Protein AF-0000000073274778 (afdb_homodimer)

Secondary structure (DSSP, 8-state):
-EEEEEEE--TTTTTTTSS-EEEEE-GGG-S---EEEEGGGTEEESSGGGTT-GGG-B----SS--EEPPHHHHHHTT-GGG--EEEEEEEETTEEEEEEEEE--/-EEEEEEE--TTTTTTTSS-EEEEE-GGG-S--EEEEEGGGTEEESSGGGTT-GGG-B----SS--EEPPHHHHHHTT-GGG--EEEEEEEETTEEEEEEEEE--

Organism: Proteus mirabilis (strain HI4320) (NCBI:txid529507)

Structure (mmCIF, N/CA/C/O backbone):
data_AF-0000000073274778-model_v1
#
loop_
_entity.id
_entity.type
_entity.pdbx_description
1 polymer 'Uncharacterized protein'
#
loop_
_atom_site.group_PDB
_atom_site.id
_atom_site.type_symbol
_atom_site.label_atom_id
_atom_site.label_alt_id
_atom_site.label_comp_id
_atom_site.label_asym_id
_atom_site.label_entity_id
_atom_site.label_seq_id
_atom_site.pdbx_PDB_ins_code
_atom_site.Cartn_x
_atom_site.Cartn_y
_atom_site.Cartn_z
_atom_site.occupancy
_atom_site.B_iso_or_equiv
_atom_site.auth_seq_id
_atom_site.auth_comp_id
_atom_site.auth_asym_id
_atom_site.auth_atom_id
_atom_site.pdbx_PDB_model_num
ATOM 1 N N . MET A 1 1 ? -11.922 11.312 -11.336 1 93.06 1 MET A N 1
ATOM 2 C CA . MET A 1 1 ? -10.531 11.305 -10.883 1 93.06 1 MET A CA 1
ATOM 3 C C . MET A 1 1 ? -10.367 10.422 -9.648 1 93.06 1 MET A C 1
ATOM 5 O O . MET A 1 1 ? -11.242 10.398 -8.773 1 93.06 1 MET A O 1
ATOM 9 N N . ARG A 1 2 ? -9.258 9.641 -9.562 1 95.75 2 ARG A N 1
ATOM 10 C CA . ARG A 1 2 ? -8.961 8.75 -8.453 1 95.75 2 ARG A CA 1
ATOM 11 C C . ARG A 1 2 ? -7.656 9.141 -7.77 1 95.75 2 ARG A C 1
ATOM 13 O O . ARG A 1 2 ? -6.637 9.336 -8.438 1 95.75 2 ARG A O 1
ATOM 20 N N . LEU A 1 3 ? -7.742 9.359 -6.457 1 97.25 3 LEU A N 1
ATOM 21 C CA . LEU A 1 3 ? -6.555 9.648 -5.656 1 97.25 3 LEU A CA 1
ATOM 22 C C . LEU A 1 3 ? -6.359 8.602 -4.574 1 97.25 3 LEU A C 1
ATOM 24 O O . LEU A 1 3 ? -7.312 8.219 -3.887 1 97.25 3 LEU A O 1
ATOM 28 N N . VAL A 1 4 ? -5.145 8.133 -4.465 1 98.62 4 VAL A N 1
ATOM 29 C CA . VAL A 1 4 ? -4.84 7.145 -3.439 1 98.62 4 VAL A CA 1
ATOM 30 C C . VAL A 1 4 ? -3.811 7.711 -2.465 1 98.62 4 VAL A C 1
ATOM 32 O O . VAL A 1 4 ? -2.713 8.102 -2.871 1 98.62 4 VAL A O 1
ATOM 35 N N . TYR A 1 5 ? -4.164 7.75 -1.211 1 98.69 5 TYR A N 1
ATOM 36 C CA . TYR A 1 5 ? -3.266 8.219 -0.163 1 98.69 5 TYR A CA 1
ATOM 37 C C . TYR A 1 5 ? -2.879 7.082 0.774 1 98.69 5 TYR A C 1
ATOM 39 O O . TYR A 1 5 ? -3.695 6.207 1.07 1 98.69 5 TYR A O 1
ATOM 47 N N . PHE A 1 6 ? -1.698 7.105 1.2 1 98.81 6 PHE A N 1
ATOM 48 C CA . PHE A 1 6 ? -1.242 6.293 2.324 1 98.81 6 PHE A CA 1
ATOM 49 C C . PHE A 1 6 ? -1.334 7.078 3.629 1 98.81 6 PHE A C 1
ATOM 51 O O . PHE A 1 6 ? -1.026 8.273 3.666 1 98.81 6 PHE A O 1
ATOM 58 N N . VAL A 1 7 ? -1.779 6.406 4.652 1 98.75 7 VAL A N 1
ATOM 59 C CA . VAL A 1 7 ? -2.139 7.105 5.883 1 98.75 7 VAL A CA 1
ATOM 60 C C . VAL A 1 7 ? -1.371 6.508 7.059 1 98.75 7 VAL A C 1
ATOM 62 O O . VAL A 1 7 ? -1.245 5.285 7.172 1 98.75 7 VAL A O 1
ATOM 65 N N . TYR A 1 8 ? -0.809 7.359 7.82 1 98.81 8 TYR A N 1
ATOM 66 C CA . TYR A 1 8 ? -0.254 7.023 9.125 1 98.81 8 TYR A CA 1
ATOM 67 C C . TYR A 1 8 ? -1.228 7.383 10.242 1 98.81 8 TYR A C 1
ATOM 69 O O . TYR A 1 8 ? -1.582 8.547 10.414 1 98.81 8 TYR A O 1
ATOM 77 N N . GLN A 1 9 ? -1.745 6.34 10.961 1 97.88 9 GLN A N 1
ATOM 78 C CA . GLN A 1 9 ? -2.584 6.582 12.125 1 97.88 9 GLN A CA 1
ATOM 79 C C . GLN A 1 9 ? -1.735 6.82 13.375 1 97.88 9 GLN A C 1
ATOM 81 O O . GLN A 1 9 ? -1.505 5.895 14.156 1 97.88 9 GLN A O 1
ATOM 86 N N . ASP A 1 10 ? -1.367 8 13.508 1 96.62 10 ASP A N 1
ATOM 87 C CA . ASP A 1 10 ? -0.469 8.359 14.602 1 96.62 10 ASP A CA 1
ATOM 88 C C . ASP A 1 10 ? -1.173 8.242 15.953 1 96.62 10 ASP A C 1
ATOM 90 O O . ASP A 1 10 ? -2.389 8.055 16 1 96.62 10 ASP A O 1
ATOM 94 N N . LYS A 1 11 ? -0.419 8.406 17.016 1 94.12 11 LYS A N 1
ATOM 95 C CA . LYS A 1 11 ? -0.916 8.148 18.359 1 94.12 11 LYS A CA 1
ATOM 96 C C . LYS A 1 11 ? -2.02 9.141 18.734 1 94.12 11 LYS A C 1
ATOM 98 O O . LYS A 1 11 ? -2.854 8.844 19.594 1 94.12 11 LYS A O 1
ATOM 103 N N . ASN A 1 12 ? -2.039 10.312 18.078 1 93.81 12 ASN A N 1
ATOM 104 C CA . ASN A 1 12 ? -3.002 11.344 18.438 1 93.81 12 ASN A CA 1
ATOM 105 C C . ASN A 1 12 ? -4.211 11.336 17.5 1 93.81 12 ASN A C 1
ATOM 107 O O . ASN A 1 12 ? -5.121 12.156 17.656 1 93.81 12 ASN A O 1
ATOM 111 N N . ALA A 1 13 ? -4.27 10.469 16.562 1 94.62 13 ALA A N 1
ATOM 112 C CA . ALA A 1 13 ? -5.34 10.422 15.57 1 94.62 13 ALA A CA 1
ATOM 113 C C . ALA A 1 13 ? -6.703 10.273 16.234 1 94.62 13 ALA A C 1
ATOM 115 O O . ALA A 1 13 ? -7.668 10.945 15.859 1 94.62 13 ALA A O 1
ATOM 116 N N . TYR A 1 14 ? -6.723 9.461 17.234 1 92.62 14 TYR A N 1
ATOM 117 C CA . TYR A 1 14 ? -7.988 9.219 17.922 1 92.62 14 TYR A CA 1
ATOM 118 C C . TYR A 1 14 ? -8.469 10.477 18.641 1 92.62 14 TYR A C 1
ATOM 120 O O . TYR A 1 14 ? -9.641 10.852 18.531 1 92.62 14 TYR A O 1
ATOM 128 N N . GLU A 1 15 ? -7.586 11.094 19.312 1 90.38 15 GLU A N 1
ATOM 129 C CA . GLU A 1 15 ? -7.926 12.32 20.031 1 90.38 15 GLU A CA 1
ATOM 130 C C . GLU A 1 15 ? -8.406 13.398 19.078 1 90.38 15 GLU A C 1
ATOM 132 O O . GLU A 1 15 ? -9.32 14.164 19.406 1 90.38 15 GLU A O 1
ATOM 137 N N . ARG A 1 16 ? -7.777 13.398 17.938 1 91.94 16 ARG A N 1
ATOM 138 C CA . ARG A 1 16 ? -8.133 14.391 16.922 1 91.94 16 ARG A CA 1
ATOM 139 C C . ARG A 1 16 ? -9.328 13.93 16.094 1 91.94 16 ARG A C 1
ATOM 141 O O . ARG A 1 16 ? -9.781 14.641 15.203 1 91.94 16 ARG A O 1
ATOM 148 N N . GLN A 1 17 ? -9.883 12.734 16.438 1 91.81 17 GLN A N 1
ATOM 149 C CA . GLN A 1 17 ? -11.016 12.18 15.703 1 91.81 17 GLN A CA 1
ATOM 150 C C . GLN A 1 17 ? -10.75 12.188 14.195 1 91.81 17 GLN A C 1
ATOM 152 O O . GLN A 1 17 ? -11.594 12.648 13.422 1 91.81 17 GLN A O 1
ATOM 157 N N . SER A 1 18 ? -9.586 11.742 13.828 1 93.12 18 SER A N 1
ATOM 158 C CA . SER A 1 18 ? -9.188 11.688 12.422 1 93.12 18 SER A CA 1
ATOM 159 C C . SER A 1 18 ? -8.742 10.281 12.031 1 93.12 18 SER A C 1
ATOM 161 O O . SER A 1 18 ? -8.523 9.43 12.898 1 93.12 18 SER A O 1
ATOM 163 N N . ASP A 1 19 ? -8.68 9.984 10.711 1 92.75 19 ASP A N 1
ATOM 164 C CA . ASP A 1 19 ? -8.164 8.719 10.188 1 92.75 19 ASP A CA 1
ATOM 165 C C . ASP A 1 19 ? -6.645 8.641 10.328 1 92.75 19 ASP A C 1
ATOM 167 O O . ASP A 1 19 ? -6.055 7.57 10.164 1 92.75 19 ASP A O 1
ATOM 171 N N . GLY A 1 20 ? -5.98 9.734 10.742 1 97.31 20 GLY A N 1
ATOM 172 C CA . GLY A 1 20 ? -4.531 9.875 10.695 1 97.31 20 GLY A CA 1
ATOM 173 C C . GLY A 1 20 ? -4.066 10.953 9.734 1 97.31 20 GLY A C 1
ATOM 174 O O . GLY A 1 20 ? -4.781 11.93 9.492 1 97.31 20 GLY A O 1
ATOM 175 N N . VAL A 1 21 ? -2.842 10.812 9.328 1 98.62 21 VAL A N 1
ATOM 176 C CA . VAL A 1 21 ? -2.303 11.82 8.422 1 98.62 21 VAL A CA 1
ATOM 177 C C . VAL A 1 21 ? -1.954 11.172 7.082 1 98.62 21 VAL A C 1
ATOM 179 O O . VAL A 1 21 ? -1.454 10.047 7.043 1 98.62 21 VAL A O 1
ATOM 182 N N . GLU A 1 22 ? -2.236 11.836 6.043 1 98.69 22 GLU A N 1
ATOM 183 C CA . GLU A 1 22 ? -1.969 11.398 4.676 1 98.69 22 GLU A CA 1
ATOM 184 C C . GLU A 1 22 ? -0.577 11.82 4.223 1 98.69 22 GLU A C 1
ATOM 186 O O . GLU A 1 22 ? -0.177 12.969 4.43 1 98.69 22 GLU A O 1
ATOM 191 N N . PHE A 1 23 ? 0.174 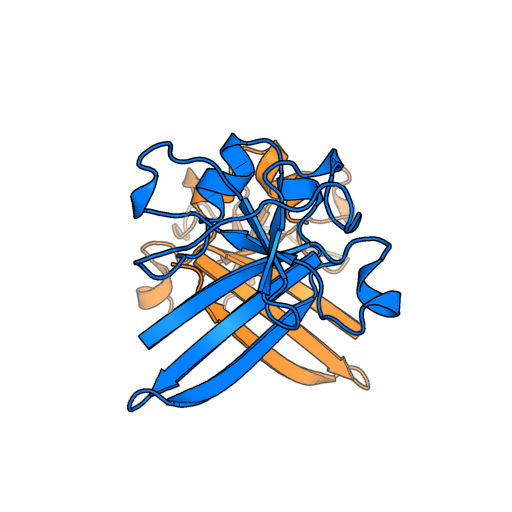10.891 3.693 1 98.88 23 PHE A N 1
ATOM 192 C CA . PHE A 1 23 ? 1.443 11.227 3.059 1 98.88 23 PHE A CA 1
ATOM 193 C C . PHE A 1 23 ? 1.215 11.984 1.758 1 98.88 23 PHE A C 1
ATOM 195 O O . PHE A 1 23 ? 0.534 11.492 0.856 1 98.88 23 PHE A O 1
ATOM 202 N N . CYS A 1 24 ? 1.835 13.156 1.681 1 98.69 24 CYS A N 1
ATOM 203 C CA . CYS A 1 24 ? 1.555 13.961 0.495 1 98.69 24 CYS A CA 1
ATOM 204 C C . CYS A 1 24 ? 2.764 14.805 0.111 1 98.69 24 CYS A C 1
ATOM 206 O O . CYS A 1 24 ? 3.738 14.875 0.86 1 98.69 24 CYS A O 1
ATOM 208 N N . LYS A 1 25 ? 2.67 15.289 -1.104 1 98.38 25 LYS A N 1
ATOM 209 C CA . LYS A 1 25 ? 3.609 16.281 -1.615 1 98.38 25 LYS A CA 1
ATOM 210 C C . LYS A 1 25 ? 2.896 17.594 -1.952 1 98.38 25 LYS A C 1
ATOM 212 O O . LYS A 1 25 ? 1.684 17.594 -2.178 1 98.38 25 LYS A O 1
ATOM 217 N N . ILE A 1 26 ? 3.668 18.578 -1.824 1 97.88 26 ILE A N 1
ATOM 218 C CA . ILE A 1 26 ? 3.182 19.906 -2.195 1 97.88 26 ILE A CA 1
ATOM 219 C C . ILE A 1 26 ? 3.932 20.406 -3.428 1 97.88 26 ILE A C 1
ATOM 221 O O . ILE A 1 26 ? 5.035 20.938 -3.316 1 97.88 26 ILE A O 1
ATOM 225 N N . PRO A 1 27 ? 3.328 20.25 -4.543 1 96.69 27 PRO A N 1
ATOM 226 C CA . PRO A 1 27 ? 4.031 20.531 -5.797 1 96.69 27 PRO A CA 1
ATOM 227 C C . PRO A 1 27 ? 4.59 21.953 -5.859 1 96.69 27 PRO A C 1
ATOM 229 O O . PRO A 1 27 ? 5.676 22.172 -6.395 1 96.69 27 PRO A O 1
ATOM 232 N N . GLU A 1 28 ? 3.889 22.891 -5.281 1 96.06 28 GLU A N 1
ATOM 233 C CA . GLU A 1 28 ? 4.297 24.281 -5.418 1 96.06 28 GLU A CA 1
ATOM 234 C C . GLU A 1 28 ? 5.609 24.547 -4.68 1 96.06 28 GLU A C 1
ATOM 236 O O . GLU A 1 28 ? 6.27 25.562 -4.926 1 96.06 28 GLU A O 1
ATOM 241 N N . PHE A 1 29 ? 6.008 23.641 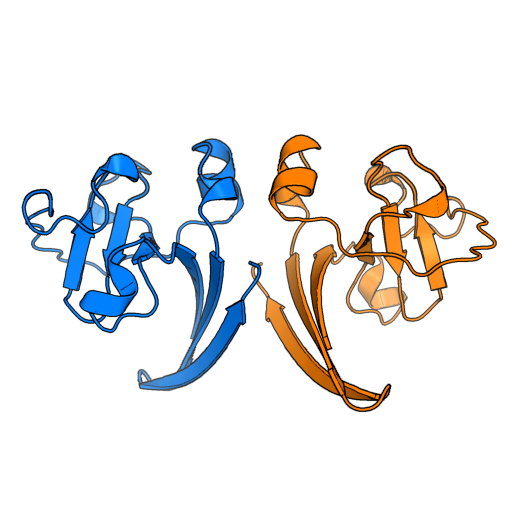-3.82 1 95.88 29 PHE A N 1
ATOM 242 C CA . PHE A 1 29 ? 7.25 23.828 -3.086 1 95.88 29 PHE A CA 1
ATOM 243 C C . PHE A 1 29 ? 8.445 23.344 -3.898 1 95.88 29 PHE A C 1
ATOM 245 O O . PHE A 1 29 ? 9.594 23.641 -3.574 1 95.88 29 PHE A O 1
ATOM 252 N N . HIS A 1 30 ? 8.336 22.5 -4.859 1 94.81 30 HIS A N 1
ATOM 253 C CA . HIS A 1 30 ? 9.359 22 -5.762 1 94.81 30 HIS A CA 1
ATOM 254 C C . HIS A 1 30 ? 10.492 21.328 -4.992 1 94.81 30 HIS A C 1
ATOM 256 O O . HIS A 1 30 ? 11.672 21.516 -5.324 1 94.81 30 HIS A O 1
ATOM 262 N N . ASN A 1 31 ? 10.336 20.656 -3.898 1 93.94 31 ASN A N 1
ATOM 263 C CA . ASN A 1 31 ? 11.383 20.047 -3.092 1 93.94 31 ASN A CA 1
ATOM 264 C C . ASN A 1 31 ? 11.18 18.531 -2.975 1 93.94 31 ASN A C 1
ATOM 266 O O . ASN A 1 31 ? 12.008 17.828 -2.389 1 93.94 31 ASN A O 1
ATOM 270 N N . ASP A 1 32 ? 10.203 17.906 -3.475 1 92.12 32 ASP A N 1
ATOM 271 C CA . ASP A 1 32 ? 9.867 16.484 -3.496 1 92.12 32 ASP A CA 1
ATOM 272 C C . ASP A 1 32 ? 9.758 15.922 -2.08 1 92.12 32 ASP A C 1
ATOM 274 O O . ASP A 1 32 ? 9.859 14.711 -1.876 1 92.12 32 ASP A O 1
ATOM 278 N N . LYS A 1 33 ? 9.641 16.828 -1.129 1 97.06 33 LYS A N 1
ATOM 279 C CA . LYS A 1 33 ? 9.508 16.422 0.266 1 97.06 33 LYS A CA 1
ATOM 280 C C . LYS A 1 33 ? 8.125 15.836 0.534 1 97.06 33 LYS A C 1
ATOM 282 O O . LYS A 1 33 ? 7.129 16.297 -0.029 1 97.06 33 LYS A O 1
ATOM 287 N N . ILE A 1 34 ? 8.195 14.852 1.39 1 98.69 34 ILE A N 1
ATOM 288 C CA . ILE A 1 34 ? 6.922 14.297 1.834 1 98.69 34 ILE A CA 1
ATOM 289 C C . ILE A 1 34 ? 6.434 15.039 3.072 1 98.69 34 ILE A C 1
ATOM 291 O O . ILE A 1 34 ? 7.195 15.242 4.023 1 98.69 34 ILE A O 1
ATOM 295 N N . TYR A 1 35 ? 5.219 15.477 2.986 1 98.56 35 TYR A N 1
ATOM 296 C CA . TYR A 1 35 ? 4.516 16.109 4.094 1 98.56 35 TYR A CA 1
ATOM 297 C C . TYR A 1 35 ? 3.4 15.219 4.617 1 98.56 35 TYR A C 1
ATOM 299 O O . TYR A 1 35 ? 3.045 14.219 3.984 1 98.56 35 TYR A O 1
ATOM 307 N N . PHE A 1 36 ? 2.9 15.57 5.723 1 98.69 36 PHE A N 1
ATOM 308 C CA . PHE A 1 36 ? 1.859 14.82 6.418 1 98.69 36 PHE A CA 1
ATOM 309 C C . PHE A 1 36 ? 0.649 15.711 6.695 1 98.69 36 PHE A C 1
ATOM 311 O O . PHE A 1 36 ? 0.758 16.719 7.391 1 98.69 36 PHE A O 1
ATOM 318 N N . TYR A 1 37 ? -0.428 15.297 6.121 1 98.06 37 TYR A N 1
ATOM 319 C CA . TYR A 1 37 ? -1.591 16.172 6.074 1 98.06 37 TYR A CA 1
ATOM 320 C C . TYR A 1 37 ? -2.775 15.555 6.805 1 98.06 37 TYR A C 1
ATOM 322 O O . TYR A 1 37 ? -3.145 14.414 6.535 1 98.06 37 TYR A O 1
ATOM 330 N N . CYS A 1 38 ? -3.273 16.234 7.762 1 97.19 38 CYS A N 1
ATOM 331 C CA . CYS A 1 38 ? -4.531 15.867 8.406 1 97.19 38 CYS A CA 1
ATOM 332 C C . CYS A 1 38 ? -5.703 16.594 7.766 1 97.19 38 CYS A C 1
ATOM 334 O O . CYS A 1 38 ? -5.875 17.797 7.973 1 97.19 38 CYS A O 1
ATOM 336 N N . ASP A 1 39 ? -6.543 15.93 7.102 1 92.94 39 ASP A N 1
ATOM 337 C CA . ASP A 1 39 ? -7.617 16.5 6.301 1 92.94 39 ASP A CA 1
ATOM 338 C C . ASP A 1 39 ? -8.672 17.172 7.184 1 92.94 39 ASP A C 1
ATOM 340 O O . ASP A 1 39 ? -9.133 18.266 6.898 1 92.94 39 ASP A O 1
ATOM 344 N N . GLU A 1 40 ? -9 16.562 8.289 1 92.25 40 GLU A N 1
ATOM 345 C CA . GLU A 1 40 ? -10.078 17.016 9.156 1 92.25 40 GLU A CA 1
ATOM 346 C C . GLU A 1 40 ? -9.781 18.391 9.734 1 92.25 40 GLU A C 1
ATOM 348 O O . GLU A 1 40 ? -10.703 19.172 9.984 1 92.25 40 GLU A O 1
ATOM 353 N N . TYR A 1 41 ? -8.508 18.703 9.859 1 93 41 TYR A N 1
ATOM 354 C CA . TYR A 1 41 ? -8.156 19.953 10.523 1 93 41 TYR A CA 1
ATOM 355 C C . TYR A 1 41 ? -7.277 20.828 9.633 1 93 41 TYR A C 1
ATOM 357 O O . TYR A 1 41 ? -6.801 21.875 10.055 1 93 41 TYR A O 1
ATOM 365 N N . SER A 1 42 ? -7.062 20.344 8.445 1 93.56 42 SER A N 1
ATOM 366 C CA . SER A 1 42 ? -6.203 21.047 7.496 1 93.56 42 SER A CA 1
ATOM 367 C C . SER A 1 42 ? -4.852 21.375 8.109 1 93.56 42 SER A C 1
ATOM 369 O O . SER A 1 42 ? -4.375 22.5 8.008 1 93.56 42 SER A O 1
ATOM 371 N N . MET A 1 43 ? -4.289 20.406 8.797 1 95.75 43 MET A N 1
ATOM 372 C CA . MET A 1 43 ? -2.992 20.562 9.453 1 95.75 43 MET A CA 1
ATOM 373 C C . MET A 1 43 ? -1.903 19.828 8.688 1 95.75 43 MET A C 1
ATOM 375 O O . MET A 1 43 ? -2.137 18.719 8.18 1 95.75 43 MET A O 1
ATOM 379 N N . PHE A 1 44 ? -0.688 20.484 8.688 1 97.44 44 PHE A N 1
ATOM 380 C CA . PHE A 1 44 ? 0.467 19.875 8.031 1 97.44 44 PHE A CA 1
ATOM 381 C C . PHE A 1 44 ? 1.613 19.688 9.016 1 97.44 44 PHE A C 1
ATOM 383 O O . PHE A 1 44 ? 1.825 20.516 9.898 1 97.44 44 PHE A O 1
ATOM 390 N N . TRP A 1 45 ? 2.365 18.641 8.812 1 98 45 TRP A N 1
ATOM 391 C CA . TRP A 1 45 ? 3.686 18.438 9.398 1 98 45 TRP A CA 1
ATOM 392 C C . TRP A 1 45 ? 4.719 18.125 8.32 1 98 45 TRP A C 1
ATOM 394 O O . TRP A 1 45 ? 4.391 17.562 7.281 1 98 45 TRP A O 1
ATOM 404 N N . ASP A 1 46 ? 5.949 18.484 8.586 1 97.75 46 ASP A N 1
ATOM 405 C CA . ASP A 1 46 ? 6.992 18.281 7.578 1 97.75 46 ASP A CA 1
ATOM 406 C C . ASP A 1 46 ? 7.957 17.188 7.992 1 97.75 46 ASP A C 1
ATOM 408 O O . ASP A 1 46 ? 8.977 16.953 7.332 1 97.75 46 ASP A O 1
ATOM 412 N N . SER A 1 47 ? 7.664 16.562 9.102 1 97.56 47 SER A N 1
ATOM 413 C CA . SER A 1 47 ? 8.461 15.445 9.602 1 97.56 47 SER A CA 1
ATOM 414 C C . SER A 1 47 ? 7.586 14.438 10.344 1 97.56 47 SER A C 1
ATOM 416 O O . SER A 1 47 ? 6.684 14.82 11.086 1 97.56 47 SER A O 1
ATOM 418 N N . ILE A 1 48 ? 7.961 13.219 10.133 1 97.88 48 ILE A N 1
ATOM 419 C CA . ILE A 1 48 ? 7.172 12.133 10.719 1 97.88 48 ILE A CA 1
ATOM 420 C C . ILE A 1 48 ? 7.238 12.211 12.242 1 97.88 48 ILE A C 1
ATOM 422 O O . ILE A 1 48 ? 6.277 11.852 12.93 1 97.88 48 ILE A O 1
ATOM 426 N N . ASP A 1 49 ? 8.32 12.719 12.781 1 97 49 ASP A N 1
ATOM 427 C CA . ASP A 1 49 ? 8.547 12.758 14.219 1 97 49 ASP A CA 1
ATOM 428 C C . ASP A 1 49 ? 7.664 13.812 14.883 1 97 49 ASP A C 1
ATOM 430 O O . ASP A 1 49 ? 7.438 13.773 16.094 1 97 49 ASP A O 1
ATOM 434 N N . LYS A 1 50 ? 7.18 14.75 14.055 1 97.38 50 LYS A N 1
ATOM 435 C CA . LYS A 1 50 ? 6.406 15.867 14.578 1 97.38 50 LYS A CA 1
ATOM 436 C C . LYS A 1 50 ? 4.906 15.602 14.469 1 97.38 50 LYS A C 1
ATOM 438 O O . LYS A 1 50 ? 4.098 16.344 15.031 1 97.38 50 LYS A O 1
ATOM 443 N N . VAL A 1 51 ? 4.566 14.609 13.773 1 97.56 51 VAL A N 1
ATOM 444 C CA . VAL A 1 51 ? 3.17 14.352 13.43 1 97.56 51 VAL A CA 1
ATOM 445 C C . VAL A 1 51 ? 2.34 14.219 14.703 1 97.56 51 VAL A C 1
ATOM 447 O O . VAL A 1 51 ? 2.752 13.555 15.656 1 97.56 51 VAL A O 1
ATOM 450 N N . GLY A 1 52 ? 1.198 14.844 14.695 1 94.69 52 GLY A N 1
ATOM 451 C CA . GLY A 1 52 ? 0.261 14.742 15.797 1 94.69 52 GLY A CA 1
ATOM 452 C C . GLY A 1 52 ? 0.425 15.844 16.828 1 94.69 52 GLY A C 1
ATOM 453 O O . GLY A 1 52 ? -0.469 16.078 17.641 1 94.69 52 GLY A O 1
ATOM 454 N N . ASN A 1 53 ? 1.536 16.422 16.859 1 95.06 53 ASN A N 1
ATOM 455 C CA . ASN A 1 53 ? 1.747 17.562 17.75 1 95.06 53 ASN A CA 1
ATOM 456 C C . ASN A 1 53 ? 1.29 18.859 17.125 1 95.06 53 ASN A C 1
ATOM 458 O O . ASN A 1 53 ? 1.933 19.375 16.203 1 95.06 53 ASN A O 1
ATOM 462 N N . PRO A 1 54 ? 0.297 19.438 17.672 1 92.88 54 PRO A N 1
ATOM 463 C CA . PRO A 1 54 ? -0.236 20.656 17.062 1 92.88 54 PRO A CA 1
ATOM 464 C C . PRO A 1 54 ? 0.738 21.828 17.125 1 92.88 54 PRO A C 1
ATOM 466 O O . PRO A 1 54 ? 0.636 22.766 16.344 1 92.88 54 PRO A O 1
ATOM 469 N N . ASN A 1 55 ? 1.685 21.75 18.047 1 95.19 55 ASN A N 1
ATOM 470 C CA . ASN A 1 55 ? 2.645 22.844 18.188 1 95.19 55 ASN A CA 1
ATOM 471 C C . ASN A 1 55 ? 3.732 22.781 17.125 1 95.19 55 ASN A C 1
ATOM 473 O O . ASN A 1 55 ? 4.48 23.75 16.938 1 95.19 55 ASN A O 1
ATOM 477 N N . ASP A 1 56 ? 3.824 21.703 16.516 1 96.12 56 ASP A N 1
ATOM 478 C CA . ASP A 1 56 ? 4.871 21.531 15.516 1 96.12 56 ASP A CA 1
ATOM 479 C C . ASP A 1 56 ? 4.285 21.547 14.109 1 96.12 56 ASP A C 1
ATOM 481 O O . ASP A 1 56 ? 4.934 21.125 13.156 1 96.12 56 ASP A O 1
ATOM 485 N N . CYS A 1 57 ? 3.076 21.969 14.023 1 95.62 57 CYS A N 1
ATOM 486 C CA . CYS A 1 57 ? 2.412 22.047 12.727 1 95.62 57 CYS A CA 1
ATOM 487 C C . CYS A 1 57 ? 3.033 23.125 11.852 1 95.62 57 CYS A C 1
ATOM 489 O O . CYS A 1 57 ? 3.545 24.125 12.359 1 95.62 57 CYS A O 1
ATOM 491 N N . CYS A 1 58 ? 2.947 22.891 10.547 1 96.38 58 CYS A N 1
ATOM 492 C CA . CYS A 1 58 ? 3.373 23.891 9.578 1 96.38 58 CYS A CA 1
ATOM 493 C C . CYS A 1 58 ? 2.275 24.922 9.344 1 96.38 58 CYS A C 1
ATOM 495 O O . CYS A 1 58 ? 1.089 24.609 9.445 1 96.38 58 CYS A O 1
ATOM 497 N N . ASN A 1 59 ? 2.648 26.031 9.109 1 92.62 59 ASN A N 1
ATOM 498 C CA . ASN A 1 59 ? 1.73 27.109 8.75 1 92.62 59 ASN A CA 1
ATOM 499 C C . ASN A 1 59 ? 1.844 27.469 7.27 1 92.62 59 ASN A C 1
ATOM 501 O O . ASN A 1 59 ? 2.494 28.438 6.91 1 92.62 59 ASN A O 1
ATOM 505 N N . PHE A 1 60 ? 1.174 26.609 6.477 1 90.56 60 PHE A N 1
ATOM 506 C CA . PHE A 1 60 ? 1.243 26.797 5.031 1 90.56 60 PHE A CA 1
ATOM 507 C C . PHE A 1 60 ? 0.013 27.531 4.523 1 90.56 60 PHE A C 1
ATOM 509 O O . PHE A 1 60 ? -1.086 27.359 5.055 1 90.56 60 PHE A O 1
ATOM 516 N N . SER A 1 61 ? 0.13 28.438 3.666 1 90.69 61 SER A N 1
ATOM 517 C CA . SER A 1 61 ? -0.912 28.969 2.801 1 90.69 61 SER A CA 1
ATOM 518 C C . SER A 1 61 ? -0.729 28.516 1.357 1 90.69 61 SER A C 1
ATOM 520 O O . SER A 1 61 ? -0.043 29.172 0.573 1 90.69 61 SER A O 1
ATOM 522 N N . LEU A 1 62 ? -1.401 27.406 1.029 1 93 62 LEU A N 1
ATOM 523 C CA . LEU A 1 62 ? -1.154 26.75 -0.257 1 93 62 LEU A CA 1
ATOM 524 C C . LEU A 1 62 ? -2.025 27.375 -1.348 1 93 62 LEU A C 1
ATOM 526 O O . LEU A 1 62 ? -3.197 27.672 -1.114 1 93 62 LEU A O 1
ATOM 530 N N . LYS A 1 63 ? -1.396 27.547 -2.455 1 92.56 63 LYS A N 1
ATOM 531 C CA . LYS A 1 63 ? -2.107 28.062 -3.623 1 92.56 63 LYS A CA 1
ATOM 532 C C . LYS A 1 63 ? -2.619 26.922 -4.5 1 92.56 63 LYS A C 1
ATOM 534 O O . LYS A 1 63 ? -3.539 27.125 -5.301 1 92.56 63 LYS A O 1
ATOM 539 N N . SER A 1 64 ? -1.908 25.766 -4.363 1 90.69 64 SER A N 1
ATOM 540 C CA . SER A 1 64 ? -2.275 24.609 -5.16 1 90.69 64 SER A CA 1
ATOM 541 C C . SER A 1 64 ? -2.652 23.422 -4.27 1 90.69 64 SER A C 1
ATOM 543 O O . SER A 1 64 ? -2.477 23.484 -3.051 1 90.69 64 SER A O 1
ATOM 545 N N . SER A 1 65 ? -3.225 22.406 -4.922 1 93.25 65 SER A N 1
ATOM 546 C CA . SER A 1 65 ? -3.641 21.203 -4.191 1 93.25 65 SER A CA 1
ATOM 547 C C . SER A 1 65 ? -2.447 20.312 -3.861 1 93.25 65 SER A C 1
ATOM 549 O O . SER A 1 65 ? -1.449 20.312 -4.582 1 93.25 65 SER A O 1
ATOM 551 N N . ILE A 1 66 ? -2.551 19.672 -2.811 1 96.81 66 ILE A N 1
ATOM 552 C CA . ILE A 1 66 ? -1.569 18.641 -2.484 1 96.81 66 ILE A CA 1
ATOM 553 C C . ILE A 1 66 ? -1.812 17.406 -3.35 1 96.81 66 ILE A C 1
ATOM 555 O O . ILE A 1 66 ? -2.906 17.219 -3.889 1 96.81 66 ILE A O 1
ATOM 559 N N . VAL A 1 67 ? -0.786 16.594 -3.527 1 97.56 67 VAL A N 1
ATOM 560 C CA . VAL A 1 67 ? -0.915 15.336 -4.246 1 97.56 67 VAL A CA 1
ATOM 561 C C . VAL A 1 67 ? -0.423 14.188 -3.365 1 97.56 67 VAL A C 1
ATOM 563 O O . VAL A 1 67 ? 0.451 14.375 -2.518 1 97.56 67 VAL A O 1
ATOM 566 N N . PRO A 1 68 ? -1.011 13.016 -3.52 1 98.5 68 PRO A N 1
ATOM 567 C CA . PRO A 1 68 ? -0.525 11.875 -2.734 1 98.5 68 PRO A CA 1
ATOM 568 C C . PRO A 1 68 ? 0.938 11.547 -3.016 1 98.5 68 PRO A C 1
ATOM 570 O O . PRO A 1 68 ? 1.382 11.625 -4.164 1 98.5 68 PRO A O 1
ATOM 573 N N . ALA A 1 69 ? 1.716 11.25 -1.974 1 98.69 69 ALA A N 1
ATOM 574 C CA . ALA A 1 69 ? 3.016 10.625 -2.184 1 98.69 69 ALA A CA 1
ATOM 575 C C . ALA A 1 69 ? 2.855 9.195 -2.699 1 98.69 69 ALA A C 1
ATOM 577 O O . ALA A 1 69 ? 1.996 8.453 -2.225 1 98.69 69 ALA A O 1
ATOM 578 N N . THR A 1 70 ? 3.643 8.781 -3.65 1 98.19 70 THR A N 1
ATOM 579 C CA . THR A 1 70 ? 3.588 7.414 -4.145 1 98.19 70 THR A CA 1
ATOM 580 C C . THR A 1 70 ? 4.262 6.457 -3.166 1 98.19 70 THR A C 1
ATOM 582 O O . THR A 1 70 ? 5.043 6.883 -2.312 1 98.19 70 THR A O 1
ATOM 585 N N . LEU A 1 71 ? 3.922 5.258 -3.367 1 98.44 71 LEU A N 1
ATOM 586 C CA . LEU A 1 71 ? 4.527 4.238 -2.52 1 98.44 71 LEU A CA 1
ATOM 587 C C . LEU A 1 71 ? 6.043 4.223 -2.688 1 98.44 71 LEU A C 1
ATOM 589 O O . LEU A 1 71 ? 6.781 4.062 -1.71 1 98.44 71 LEU A O 1
ATOM 593 N N . LEU A 1 72 ? 6.535 4.387 -3.865 1 97.75 72 LEU A N 1
ATOM 594 C CA . LEU A 1 72 ? 7.969 4.414 -4.133 1 97.75 72 LEU A CA 1
ATOM 595 C C . LEU A 1 72 ? 8.633 5.594 -3.438 1 97.75 72 LEU A C 1
ATOM 597 O O . LEU A 1 72 ? 9.695 5.449 -2.834 1 97.75 72 LEU A O 1
ATOM 601 N N . GLU A 1 73 ? 8.039 6.762 -3.516 1 98.06 73 GLU A N 1
ATOM 602 C CA . GLU A 1 73 ? 8.562 7.941 -2.83 1 98.06 73 GLU A CA 1
ATOM 603 C C . GLU A 1 73 ? 8.617 7.719 -1.32 1 98.06 73 GLU A C 1
ATOM 605 O O . GLU A 1 73 ? 9.602 8.094 -0.669 1 98.06 73 GLU A O 1
ATOM 610 N N . ILE A 1 74 ? 7.578 7.125 -0.801 1 98.62 74 ILE A N 1
ATOM 611 C CA . ILE A 1 74 ? 7.504 6.852 0.63 1 98.62 74 ILE A CA 1
ATOM 612 C C . ILE A 1 74 ? 8.609 5.867 1.021 1 98.62 74 ILE A C 1
ATOM 614 O O . ILE A 1 74 ? 9.289 6.062 2.031 1 98.62 74 ILE A O 1
ATOM 618 N N . SER A 1 75 ? 8.758 4.855 0.196 1 98.31 75 SER A N 1
ATOM 619 C CA . SER A 1 75 ? 9.82 3.879 0.422 1 98.31 75 SER A CA 1
ATOM 620 C C . SER A 1 75 ? 11.195 4.539 0.398 1 98.31 75 SER A C 1
ATOM 622 O O . SER A 1 75 ? 12.023 4.293 1.275 1 98.31 75 SER A O 1
ATOM 624 N N . ASN A 1 76 ? 11.438 5.387 -0.53 1 97.06 76 ASN A N 1
ATOM 625 C CA . ASN A 1 76 ? 12.711 6.07 -0.69 1 97.06 76 ASN A CA 1
ATOM 626 C C . ASN A 1 76 ? 13.016 6.98 0.498 1 97.06 76 ASN A C 1
ATOM 628 O O . ASN A 1 76 ? 14.164 7.383 0.701 1 97.06 76 ASN A O 1
ATOM 632 N N . ASN A 1 77 ? 12.047 7.34 1.255 1 97.69 77 ASN A N 1
ATOM 633 C CA . ASN A 1 77 ? 12.227 8.203 2.416 1 97.69 77 ASN A CA 1
ATOM 634 C C . ASN A 1 77 ? 12.188 7.414 3.719 1 97.69 77 ASN A C 1
ATOM 636 O O . ASN A 1 77 ? 12.078 7.992 4.801 1 97.69 77 ASN A O 1
ATOM 640 N N . ASP A 1 78 ? 12.164 6.059 3.621 1 97.06 78 ASP A N 1
ATOM 641 C CA . ASP A 1 78 ? 12.211 5.152 4.766 1 97.06 78 ASP A CA 1
ATOM 642 C C . ASP A 1 78 ? 10.984 5.34 5.66 1 97.06 78 ASP A C 1
ATOM 644 O O . ASP A 1 78 ? 11.102 5.359 6.887 1 97.06 78 ASP A O 1
ATOM 648 N N . LEU A 1 79 ? 9.828 5.52 4.98 1 98.44 79 LEU A N 1
ATOM 649 C CA . LEU A 1 79 ? 8.625 5.828 5.754 1 98.44 79 LEU A CA 1
ATO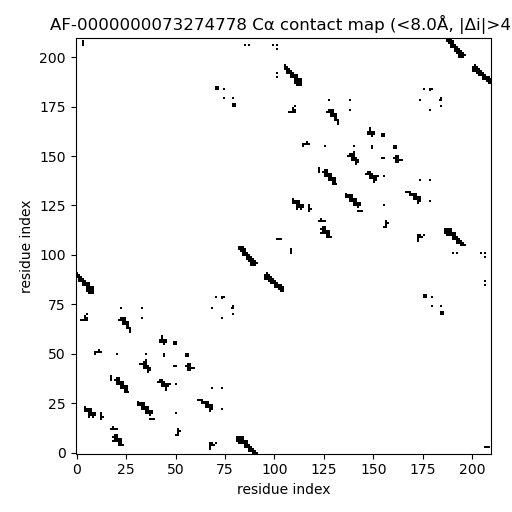M 650 C C . LEU A 1 79 ? 7.609 4.695 5.656 1 98.44 79 LEU A C 1
ATOM 652 O O . LEU A 1 79 ? 6.488 4.82 6.148 1 98.44 79 LEU A O 1
ATOM 656 N N . ILE A 1 80 ? 7.969 3.561 5.105 1 98.62 80 ILE A N 1
ATOM 657 C CA . ILE A 1 80 ? 7.062 2.453 4.816 1 98.62 80 ILE A CA 1
ATOM 658 C C . ILE A 1 80 ? 6.441 1.943 6.117 1 98.62 80 ILE A C 1
ATOM 660 O O . ILE A 1 80 ? 5.25 1.632 6.16 1 98.62 80 ILE A O 1
ATOM 664 N N . SER A 1 81 ? 7.219 1.896 7.148 1 97.94 81 SER A N 1
ATOM 665 C CA . SER A 1 81 ? 6.789 1.282 8.398 1 97.94 81 SER A CA 1
ATOM 666 C C . SER A 1 81 ? 5.672 2.088 9.055 1 97.94 81 SER A C 1
ATOM 668 O O . SER A 1 81 ? 5 1.599 9.969 1 97.94 81 SER A O 1
ATOM 670 N N . TYR A 1 82 ? 5.438 3.303 8.586 1 98.44 82 TYR A N 1
ATOM 671 C CA . TYR A 1 82 ? 4.453 4.176 9.219 1 98.44 82 TYR A CA 1
ATOM 672 C C . TYR A 1 82 ? 3.088 4.031 8.562 1 98.44 82 TYR A C 1
ATOM 674 O O . TYR A 1 82 ? 2.082 4.508 9.094 1 98.44 82 TYR A O 1
ATOM 682 N N . ILE A 1 83 ? 3.021 3.377 7.465 1 98.75 83 ILE A N 1
ATOM 683 C CA . ILE A 1 83 ? 1.76 3.283 6.742 1 98.75 83 ILE A CA 1
ATOM 684 C C . ILE A 1 83 ? 0.82 2.318 7.461 1 98.75 83 ILE A C 1
ATOM 686 O O . ILE A 1 83 ? 1.152 1.147 7.652 1 98.75 83 ILE A O 1
ATOM 690 N N . ASP A 1 84 ? -0.416 2.77 7.785 1 98.5 84 ASP A N 1
ATOM 691 C CA . ASP A 1 84 ? -1.418 1.947 8.453 1 98.5 84 ASP A CA 1
ATOM 692 C C . ASP A 1 84 ? -2.586 1.636 7.52 1 98.5 84 ASP A C 1
ATOM 694 O O . ASP A 1 84 ? -3.246 0.605 7.664 1 98.5 84 ASP A O 1
ATOM 698 N N . THR A 1 85 ? -2.838 2.553 6.633 1 98.44 85 THR A N 1
ATOM 699 C CA . THR A 1 85 ? -4.059 2.48 5.84 1 98.44 85 THR A CA 1
ATOM 700 C C . THR A 1 85 ? -3.818 3 4.426 1 98.44 85 THR A C 1
ATOM 702 O O . THR A 1 85 ? -3.006 3.902 4.219 1 98.44 85 THR A O 1
ATOM 705 N N . VAL A 1 86 ? -4.367 2.418 3.467 1 98.75 86 VAL A N 1
ATOM 706 C CA . VAL A 1 86 ? -4.484 2.951 2.113 1 98.75 86 VAL A CA 1
ATOM 707 C C . VAL A 1 86 ? -5.891 3.506 1.897 1 98.75 86 VAL A C 1
ATOM 709 O O . VAL A 1 86 ? -6.883 2.834 2.188 1 98.75 86 VAL A O 1
ATOM 712 N N . LYS A 1 87 ? -5.949 4.699 1.486 1 98.19 87 LYS A N 1
ATOM 713 C CA . LYS A 1 87 ? -7.203 5.426 1.305 1 98.19 87 LYS A CA 1
ATOM 714 C C . LYS A 1 87 ? -7.375 5.871 -0.144 1 98.19 87 LYS A C 1
ATOM 716 O O . LYS A 1 87 ? -6.477 6.484 -0.723 1 98.19 87 LYS A O 1
ATOM 721 N N . GLU A 1 88 ? -8.547 5.562 -0.797 1 98.38 88 GLU A N 1
ATOM 722 C CA . GLU A 1 88 ? -8.852 5.973 -2.164 1 98.38 88 GLU A CA 1
ATOM 723 C C . GLU A 1 88 ? -10.031 6.938 -2.201 1 98.38 88 GLU A C 1
ATOM 725 O O . GLU A 1 88 ? -11.078 6.668 -1.614 1 98.38 88 GLU A O 1
ATOM 730 N N . TYR A 1 89 ? -9.797 8.008 -2.84 1 97.06 89 TYR A N 1
ATOM 731 C CA . TYR A 1 89 ? -10.844 8.961 -3.168 1 97.06 89 TYR A CA 1
ATOM 732 C C . TYR A 1 89 ? -11.258 8.836 -4.629 1 97.06 89 TYR A C 1
ATOM 734 O O . TYR A 1 89 ? -10.414 8.883 -5.5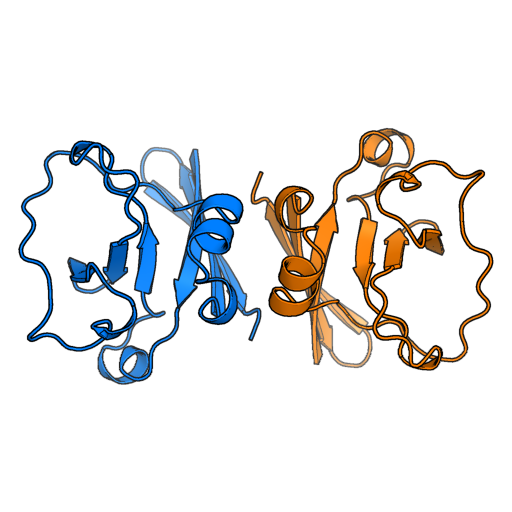27 1 97.06 89 TYR A O 1
ATOM 742 N N . VAL A 1 90 ? -12.5 8.719 -4.832 1 97.06 90 VAL A N 1
ATOM 743 C CA . VAL A 1 90 ? -13.047 8.82 -6.18 1 97.06 90 VAL A CA 1
ATOM 744 C C . VAL A 1 90 ? -13.859 10.102 -6.312 1 97.06 90 VAL A C 1
ATOM 746 O O . VAL A 1 90 ? -14.852 10.289 -5.602 1 97.06 90 VAL A O 1
ATOM 749 N N . ILE A 1 91 ? -13.391 10.914 -7.141 1 95.25 91 ILE A N 1
ATOM 750 C CA . ILE A 1 91 ? -14.023 12.211 -7.352 1 95.25 91 ILE A CA 1
ATOM 751 C C . ILE A 1 91 ? -14.688 12.242 -8.727 1 95.25 91 ILE A C 1
ATOM 753 O O . ILE A 1 91 ? -14.031 12.016 -9.75 1 95.25 91 ILE A O 1
ATOM 757 N N . GLU A 1 9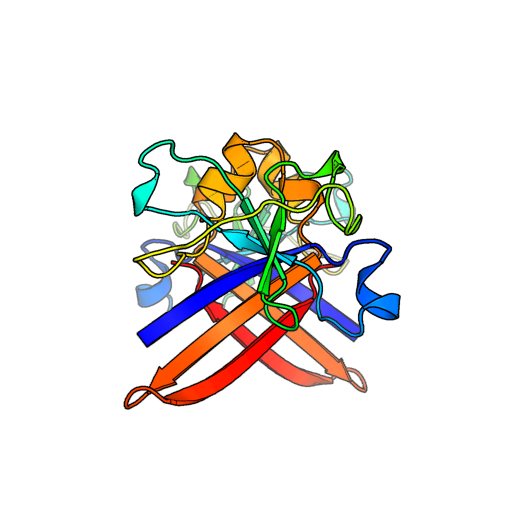2 ? -15.953 12.383 -8.727 1 95.25 92 GLU A N 1
ATOM 758 C CA . GLU A 1 92 ? -16.766 12.531 -9.938 1 95.25 92 GLU A CA 1
ATOM 759 C C . GLU A 1 92 ? -17.531 13.852 -9.93 1 95.25 92 GLU A C 1
ATOM 761 O O . GLU A 1 92 ? -18.188 14.188 -8.945 1 95.25 92 GLU A O 1
ATOM 766 N N . ASN A 1 93 ? -17.5 14.516 -11.023 1 94.75 93 ASN A N 1
ATOM 767 C CA . ASN A 1 93 ? -18.156 15.812 -11.141 1 94.75 93 ASN A CA 1
ATOM 768 C C . ASN A 1 93 ? -17.812 16.734 -9.977 1 94.75 93 ASN A C 1
ATOM 770 O O . ASN A 1 93 ? -18.703 17.328 -9.359 1 94.75 93 ASN A O 1
ATOM 774 N N . ASN A 1 94 ? -16.594 16.672 -9.531 1 89.75 94 ASN A N 1
ATOM 775 C CA . ASN A 1 94 ? -16.016 17.531 -8.516 1 89.75 94 ASN A CA 1
ATOM 776 C C . ASN A 1 94 ? -16.578 17.234 -7.129 1 89.75 94 ASN A C 1
ATOM 778 O O . ASN A 1 94 ? -16.531 18.094 -6.238 1 89.75 94 ASN A O 1
ATOM 782 N N . LYS A 1 95 ? -17.141 16.25 -7.109 1 95 95 LYS A N 1
ATOM 783 C CA . LYS A 1 95 ? -17.688 15.805 -5.824 1 95 95 LYS A CA 1
ATOM 784 C C . LYS A 1 95 ? -17.156 14.414 -5.465 1 95 95 LYS A C 1
ATOM 786 O O . LYS A 1 95 ? -16.969 13.57 -6.34 1 95 95 LYS A O 1
ATOM 791 N N . LEU A 1 96 ? -16.859 14.297 -4.223 1 93.81 96 LEU A N 1
ATOM 792 C CA . LEU A 1 96 ? -16.469 12.977 -3.727 1 93.81 96 LEU A CA 1
ATOM 793 C C . LEU A 1 96 ? -17.578 11.961 -3.975 1 93.81 96 LEU A C 1
ATOM 795 O O . LEU A 1 96 ? -18.688 12.117 -3.475 1 93.81 96 LEU A O 1
ATOM 799 N N . SER A 1 97 ? -17.281 10.984 -4.719 1 97 97 SER A N 1
ATOM 800 C CA . SER A 1 97 ? -18.266 9.977 -5.078 1 97 97 SER A CA 1
ATOM 801 C C . SER A 1 97 ? -18.078 8.703 -4.254 1 97 97 SER A C 1
ATOM 803 O O . SER A 1 97 ? -19.047 7.996 -3.975 1 97 97 SER A O 1
ATOM 805 N N . LYS A 1 98 ? -16.922 8.406 -3.969 1 96.75 98 LYS A N 1
ATOM 806 C CA . LYS A 1 98 ? -16.625 7.172 -3.24 1 96.75 98 LYS A CA 1
ATOM 807 C C . LYS A 1 98 ? -15.344 7.305 -2.422 1 96.75 98 LYS A C 1
ATOM 809 O O . LYS A 1 98 ? -14.375 7.922 -2.873 1 96.75 98 LYS A O 1
ATOM 814 N N . LEU A 1 99 ? -15.367 6.809 -1.204 1 96.56 99 LEU A N 1
ATOM 815 C CA . LEU A 1 99 ? -14.211 6.707 -0.316 1 96.56 99 LEU A CA 1
ATOM 816 C C . LEU A 1 99 ? -14 5.27 0.141 1 96.56 99 LEU A C 1
ATOM 818 O O . LEU A 1 99 ? -14.922 4.637 0.665 1 96.56 99 LEU A O 1
ATOM 822 N N . THR A 1 100 ? -12.844 4.738 -0.141 1 97.5 100 THR A N 1
ATOM 82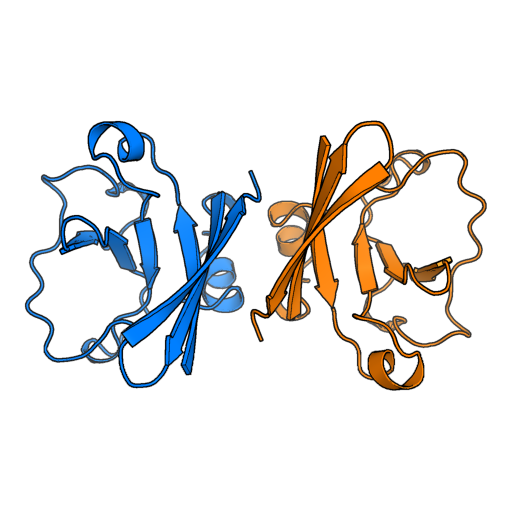3 C CA . THR A 1 100 ? -12.523 3.363 0.218 1 97.5 100 THR A CA 1
ATOM 824 C C . THR A 1 100 ? -11.273 3.312 1.098 1 97.5 100 THR A C 1
ATOM 826 O O . THR A 1 100 ? -10.305 4.027 0.845 1 97.5 100 THR A O 1
ATOM 829 N N . TYR A 1 101 ? -11.312 2.479 2.125 1 97.44 101 TYR A N 1
ATOM 830 C CA . TYR A 1 101 ? -10.188 2.266 3.029 1 97.44 101 TYR A CA 1
ATOM 831 C C . TYR A 1 101 ? -9.758 0.803 3.031 1 97.44 101 TYR A C 1
ATOM 833 O O . TYR A 1 101 ? -10.602 -0.098 3.027 1 97.44 101 TYR A O 1
ATOM 841 N N . ILE A 1 102 ? -8.477 0.562 3.045 1 98.38 102 ILE A N 1
ATOM 842 C CA . ILE A 1 102 ? -7.91 -0.734 3.396 1 98.38 102 ILE A CA 1
ATOM 843 C C . ILE A 1 102 ? -6.867 -0.559 4.496 1 98.38 102 ILE A C 1
ATOM 845 O O . ILE A 1 102 ? -5.828 0.073 4.285 1 98.38 102 ILE A O 1
ATOM 849 N N . HIS A 1 103 ? -7.148 -1.087 5.648 1 97.75 103 HIS A N 1
ATOM 850 C CA . HIS A 1 103 ? -6.211 -1.055 6.77 1 97.75 103 HIS A CA 1
ATOM 851 C C . HIS A 1 103 ? -5.172 -2.164 6.648 1 97.75 103 HIS A C 1
ATOM 853 O O . HIS A 1 103 ? -5.523 -3.346 6.602 1 97.75 103 HIS A O 1
ATOM 859 N N . ILE A 1 104 ? -3.9 -1.75 6.629 1 97.19 104 ILE A N 1
ATOM 860 C CA . ILE A 1 104 ? -2.895 -2.766 6.344 1 97.19 104 ILE A CA 1
ATOM 861 C C . ILE A 1 104 ? -2.199 -3.182 7.637 1 97.19 104 ILE A C 1
ATOM 863 O O . ILE A 1 104 ? -1.454 -4.164 7.664 1 97.19 104 ILE A O 1
ATOM 867 N N . LYS A 1 105 ? -2.424 -2.367 8.68 1 91.31 105 LYS A N 1
ATOM 868 C CA . LYS A 1 105 ? -2.025 -2.754 10.031 1 91.31 105 LYS A CA 1
ATOM 869 C C . LYS A 1 105 ? -3.242 -2.895 10.945 1 91.31 105 LYS A C 1
ATOM 871 O O . LYS A 1 105 ? -4.27 -2.25 10.719 1 91.31 105 LYS A O 1
ATOM 876 N N . MET B 1 1 ? -12.172 -12.672 9.719 1 93.06 1 MET B N 1
ATOM 877 C CA . MET B 1 1 ? -10.742 -12.516 9.461 1 93.06 1 MET B CA 1
ATOM 878 C C . MET B 1 1 ? -10.508 -11.617 8.25 1 93.06 1 MET B C 1
ATOM 880 O O . MET B 1 1 ? -11.242 -11.695 7.266 1 93.06 1 MET B O 1
ATOM 884 N N . ARG B 1 2 ? -9.484 -10.711 8.312 1 95.69 2 ARG B N 1
ATOM 885 C CA . ARG B 1 2 ? -9.133 -9.805 7.23 1 95.69 2 ARG B CA 1
ATOM 886 C C . ARG B 1 2 ? -7.711 -10.047 6.742 1 95.69 2 ARG B C 1
ATOM 888 O O . ARG B 1 2 ? -6.781 -10.133 7.547 1 95.69 2 ARG B O 1
ATOM 895 N N . LEU B 1 3 ? -7.594 -10.281 5.434 1 97.19 3 LEU B N 1
ATOM 896 C CA . LEU B 1 3 ? -6.285 -10.445 4.812 1 97.19 3 LEU B CA 1
ATOM 897 C C . LEU B 1 3 ? -6.043 -9.375 3.754 1 97.19 3 LEU B C 1
ATOM 899 O O . LEU B 1 3 ? -6.922 -9.094 2.934 1 97.19 3 LEU B O 1
ATOM 903 N N . VAL B 1 4 ? -4.883 -8.789 3.826 1 98.56 4 VAL B N 1
ATOM 904 C CA . VAL B 1 4 ? -4.535 -7.766 2.846 1 98.56 4 VAL B CA 1
ATOM 905 C C . VAL B 1 4 ? -3.328 -8.219 2.029 1 98.56 4 VAL B C 1
ATOM 907 O O . VAL B 1 4 ? -2.268 -8.508 2.59 1 98.56 4 VAL B O 1
ATOM 910 N N . TYR B 1 5 ? -3.498 -8.281 0.745 1 98.69 5 TYR B N 1
ATOM 911 C CA . TYR B 1 5 ? -2.42 -8.656 -0.163 1 98.69 5 TYR B CA 1
ATOM 912 C C . TYR B 1 5 ? -2.021 -7.477 -1.048 1 98.69 5 TYR B C 1
ATOM 914 O O . TYR B 1 5 ? -2.871 -6.684 -1.456 1 98.69 5 TYR B O 1
ATOM 922 N N . PHE B 1 6 ? -0.797 -7.391 -1.312 1 98.81 6 PHE B N 1
ATOM 923 C CA . PHE B 1 6 ? -0.271 -6.531 -2.367 1 98.81 6 PHE B CA 1
ATOM 924 C C . PHE B 1 6 ? -0.101 -7.312 -3.666 1 98.81 6 PHE B C 1
ATOM 926 O O . PHE B 1 6 ? 0.329 -8.469 -3.65 1 98.81 6 PHE B O 1
ATOM 933 N N . VAL B 1 7 ? -0.462 -6.672 -4.754 1 98.75 7 VAL B N 1
ATOM 934 C CA . VAL B 1 7 ? -0.577 -7.398 -6.012 1 98.75 7 VAL B CA 1
ATOM 935 C C . VAL B 1 7 ? 0.284 -6.723 -7.078 1 98.75 7 VAL B C 1
ATOM 937 O O . VAL B 1 7 ? 0.302 -5.492 -7.184 1 98.75 7 VAL B O 1
ATOM 940 N N . TYR B 1 8 ? 1.026 -7.516 -7.758 1 98.81 8 TYR B N 1
ATOM 941 C CA . TYR B 1 8 ? 1.724 -7.117 -8.977 1 98.81 8 TYR B CA 1
ATOM 942 C C . TYR B 1 8 ? 0.958 -7.566 -10.219 1 98.81 8 TYR B C 1
ATOM 944 O O . TYR B 1 8 ? 0.75 -8.766 -10.422 1 98.81 8 TYR B O 1
ATOM 952 N N . GLN B 1 9 ? 0.44 -6.586 -11 1 97.94 9 GLN B N 1
ATOM 953 C CA . GLN B 1 9 ? -0.2 -6.906 -12.273 1 97.94 9 GLN B CA 1
ATOM 954 C C . GLN B 1 9 ? 0.832 -7.047 -13.391 1 97.94 9 GLN B C 1
ATOM 956 O O . GLN B 1 9 ? 1.065 -6.109 -14.148 1 97.94 9 GLN B O 1
ATOM 961 N N . ASP B 1 10 ? 1.339 -8.18 -13.445 1 96.69 10 ASP B N 1
ATOM 962 C CA . ASP B 1 10 ? 2.414 -8.445 -14.398 1 96.69 10 ASP B CA 1
ATOM 963 C C . ASP B 1 10 ? 1.9 -8.391 -15.836 1 96.69 10 ASP B C 1
ATOM 965 O O . ASP B 1 10 ? 0.692 -8.32 -16.062 1 96.69 10 ASP B O 1
ATOM 969 N N . LYS B 1 11 ? 2.814 -8.469 -16.766 1 94.25 11 LYS B N 1
ATOM 970 C CA . LYS B 1 11 ? 2.494 -8.258 -18.188 1 94.25 11 LYS B CA 1
ATOM 971 C C . LYS B 1 11 ? 1.555 -9.344 -18.703 1 94.25 11 LYS B C 1
ATOM 973 O O . LYS B 1 11 ? 0.828 -9.125 -19.672 1 94.25 11 LYS B O 1
ATOM 978 N N . ASN B 1 12 ? 1.554 -10.523 -18.047 1 94.31 12 ASN B N 1
ATOM 979 C CA . ASN B 1 12 ? 0.752 -11.641 -18.531 1 94.31 12 ASN B CA 1
ATOM 980 C C . ASN B 1 12 ? -0.567 -11.75 -17.781 1 94.31 12 ASN B C 1
ATOM 982 O O . ASN B 1 12 ? -1.365 -12.656 -18.047 1 94.31 12 ASN B O 1
ATOM 986 N N . ALA B 1 13 ? -0.835 -10.898 -16.859 1 95 13 ALA B N 1
ATOM 987 C CA . ALA B 1 13 ? -2.033 -10.969 -16.031 1 95 13 ALA B CA 1
ATOM 988 C C . ALA B 1 13 ? -3.297 -10.953 -16.891 1 95 13 ALA B C 1
ATOM 990 O O . ALA B 1 13 ? -4.23 -11.719 -16.641 1 95 13 ALA B O 1
ATOM 991 N N . TYR B 1 14 ? -3.262 -10.141 -17.875 1 93 14 TYR B N 1
ATOM 992 C CA . TYR B 1 14 ? -4.438 -10.016 -18.734 1 93 14 TYR B CA 1
ATOM 993 C C . TYR B 1 14 ? -4.688 -11.312 -19.5 1 93 14 TYR B C 1
ATOM 995 O O . TYR B 1 14 ? -5.816 -11.797 -19.562 1 93 14 TYR B O 1
ATOM 1003 N N . GLU B 1 15 ? -3.65 -11.836 -20.047 1 91 15 GLU B N 1
ATOM 1004 C CA . GLU B 1 15 ? -3.76 -13.086 -20.812 1 91 15 GLU B CA 1
ATOM 1005 C C . GLU B 1 15 ? -4.262 -14.219 -19.922 1 91 15 GLU B C 1
ATOM 1007 O O . GLU B 1 15 ? -5.035 -15.07 -20.375 1 91 15 GLU B O 1
ATOM 1012 N N . ARG B 1 16 ? -3.811 -14.148 -18.719 1 92.31 16 ARG B N 1
ATOM 1013 C CA . ARG B 1 16 ? -4.203 -15.18 -17.75 1 92.31 16 ARG B CA 1
ATOM 1014 C C . ARG B 1 16 ? -5.543 -14.844 -17.109 1 92.31 16 ARG B C 1
ATOM 1016 O O . ARG B 1 16 ? -6.047 -15.609 -16.281 1 92.31 16 ARG B O 1
ATOM 1023 N N . GLN B 1 17 ? -6.156 -13.734 -17.516 1 92.38 17 GLN B N 1
ATOM 1024 C CA . GLN B 1 17 ? -7.43 -13.297 -16.953 1 92.38 17 GLN B CA 1
ATOM 1025 C C . GLN B 1 17 ? -7.383 -13.297 -15.43 1 92.38 17 GLN B C 1
ATOM 1027 O O . GLN B 1 17 ? -8.273 -13.844 -14.773 1 92.38 17 GLN B O 1
ATOM 1032 N N . SER B 1 18 ? -6.336 -12.734 -14.883 1 93.56 18 SER B N 1
ATOM 1033 C CA . SER B 1 18 ? -6.152 -12.641 -13.445 1 93.56 18 SER B CA 1
ATOM 1034 C C . SER B 1 18 ? -5.906 -11.203 -13.008 1 93.56 18 SER B C 1
ATOM 1036 O O . SER B 1 18 ? -5.656 -10.328 -13.836 1 93.56 18 SER B O 1
ATOM 1038 N N . ASP B 1 19 ? -6.055 -10.898 -11.695 1 92.94 19 ASP B N 1
ATOM 1039 C CA . ASP B 1 19 ? -5.754 -9.594 -11.117 1 92.94 19 ASP B CA 1
ATOM 1040 C C . ASP B 1 19 ? -4.246 -9.359 -11.039 1 92.94 19 ASP B C 1
ATOM 1042 O O . ASP B 1 19 ? -3.799 -8.234 -10.805 1 92.94 19 ASP B O 1
ATOM 1046 N N . GLY B 1 20 ? -3.424 -10.383 -11.352 1 97.44 20 GLY B N 1
ATOM 1047 C CA . GLY B 1 20 ? -1.992 -10.375 -11.086 1 97.44 20 GLY B CA 1
ATOM 1048 C C . GLY B 1 20 ? -1.564 -11.406 -10.062 1 97.44 20 GLY B C 1
ATOM 1049 O O . GLY B 1 20 ? -2.213 -12.445 -9.914 1 97.44 20 GLY B O 1
ATOM 1050 N N . VAL B 1 21 ? -0.425 -11.148 -9.508 1 98.69 21 VAL B N 1
ATOM 1051 C CA . VAL B 1 21 ? 0.078 -12.102 -8.523 1 98.69 21 VAL B CA 1
ATOM 1052 C C . VAL B 1 21 ? 0.175 -11.43 -7.156 1 98.69 21 VAL B C 1
ATOM 1054 O O . VAL B 1 21 ? 0.554 -10.258 -7.059 1 98.69 21 VAL B O 1
ATOM 1057 N N . GLU B 1 22 ? -0.18 -12.117 -6.152 1 98.75 22 GLU B N 1
ATOM 1058 C CA . GLU B 1 22 ? -0.152 -11.656 -4.766 1 98.75 22 GLU B CA 1
ATOM 1059 C C . GLU B 1 22 ? 1.197 -11.945 -4.117 1 98.75 22 GLU B C 1
ATOM 1061 O O . GLU B 1 22 ? 1.733 -13.047 -4.254 1 98.75 22 GLU B O 1
ATOM 1066 N N . PHE B 1 23 ? 1.773 -10.953 -3.492 1 98.88 23 PHE B N 1
ATOM 1067 C CA . PHE B 1 23 ? 2.969 -11.164 -2.686 1 98.88 23 PHE B CA 1
ATOM 1068 C C . PHE B 1 23 ? 2.637 -11.953 -1.423 1 98.88 23 PHE B C 1
ATOM 1070 O O . PHE B 1 23 ? 1.794 -11.531 -0.627 1 98.88 23 PHE B O 1
ATOM 1077 N N . CYS B 1 24 ? 3.359 -13.055 -1.246 1 98.69 24 CYS B N 1
ATOM 1078 C CA . CYS B 1 24 ? 3 -13.883 -0.104 1 98.69 24 CYS B CA 1
ATOM 1079 C C . CYS B 1 24 ? 4.223 -14.602 0.453 1 98.69 24 CYS B C 1
ATOM 1081 O O . CYS B 1 24 ? 5.297 -14.57 -0.15 1 98.69 24 CYS B O 1
ATOM 1083 N N . LYS B 1 25 ? 4.012 -15.102 1.64 1 98.31 25 LYS B N 1
ATOM 1084 C CA . LYS B 1 25 ? 4.965 -16 2.285 1 98.31 25 LYS B CA 1
ATOM 1085 C C . LYS B 1 25 ? 4.344 -17.375 2.535 1 98.31 25 LYS B C 1
ATOM 1087 O O . LYS B 1 25 ? 3.121 -17.5 2.594 1 98.31 25 LYS B O 1
ATOM 1092 N N . ILE B 1 26 ? 5.223 -18.281 2.52 1 97.81 26 ILE B N 1
ATOM 1093 C CA . ILE B 1 26 ? 4.824 -19.656 2.834 1 97.81 26 ILE B CA 1
ATOM 1094 C C . ILE B 1 26 ? 5.441 -20.078 4.168 1 97.81 26 ILE B C 1
ATOM 1096 O O . ILE B 1 26 ? 6.602 -20.484 4.215 1 97.81 26 ILE B O 1
ATOM 1100 N N . PRO B 1 27 ? 4.672 -20 5.191 1 96.56 27 PRO B N 1
ATOM 1101 C CA . PRO B 1 27 ? 5.215 -20.203 6.535 1 96.56 27 PRO B CA 1
ATOM 1102 C C . PRO B 1 27 ? 5.906 -21.547 6.691 1 96.56 27 PRO B C 1
ATOM 1104 O O . PRO B 1 27 ? 6.926 -21.656 7.375 1 96.56 27 PRO B O 1
ATOM 1107 N N . GLU B 1 28 ? 5.383 -22.562 6.043 1 96 28 GLU B N 1
ATOM 1108 C CA . GLU B 1 28 ? 5.91 -23.906 6.25 1 96 28 GLU B CA 1
ATOM 1109 C C . GLU B 1 28 ? 7.336 -24.031 5.715 1 96 28 GLU B C 1
ATOM 1111 O O . GLU B 1 28 ? 8.055 -24.969 6.07 1 96 28 GLU B O 1
ATOM 1116 N N . PHE B 1 29 ? 7.75 -23.109 4.906 1 95.69 29 PHE B N 1
ATOM 1117 C CA . PHE B 1 29 ? 9.094 -23.172 4.355 1 95.69 29 PHE B CA 1
ATOM 1118 C C . PHE B 1 29 ? 10.102 -22.547 5.316 1 95.69 29 PHE B C 1
ATOM 1120 O O . PHE B 1 29 ? 11.312 -22.734 5.16 1 95.69 29 PHE B O 1
ATOM 1127 N N . HIS B 1 30 ? 9.773 -21.719 6.242 1 94.81 30 HIS B N 1
ATOM 1128 C CA . HIS B 1 30 ? 10.602 -21.094 7.273 1 94.81 30 HIS B CA 1
ATOM 1129 C C . HIS B 1 30 ? 11.766 -20.328 6.66 1 94.81 30 HIS B C 1
ATOM 1131 O O . HIS B 1 30 ? 12.891 -20.375 7.168 1 94.81 30 HIS B O 1
ATOM 1137 N N . ASN B 1 31 ? 11.68 -19.703 5.535 1 94.12 31 ASN B N 1
ATOM 1138 C CA . ASN B 1 31 ? 12.766 -18.984 4.871 1 94.12 31 ASN B CA 1
ATOM 1139 C C . ASN B 1 31 ? 12.438 -17.5 4.711 1 94.12 31 ASN B C 1
ATOM 1141 O O . ASN B 1 31 ? 13.266 -16.734 4.23 1 94.12 31 ASN B O 1
ATOM 1145 N N . ASP B 1 32 ? 11.352 -16.984 5.07 1 92.56 32 ASP B N 1
ATOM 1146 C CA . ASP B 1 32 ? 10.883 -15.602 5.035 1 92.56 32 ASP B CA 1
ATOM 1147 C C . ASP B 1 32 ? 10.922 -15.047 3.611 1 92.56 32 ASP B C 1
ATOM 1149 O O . ASP B 1 32 ? 10.953 -13.828 3.412 1 92.56 32 ASP B O 1
ATOM 1153 N N . LYS B 1 33 ? 11.008 -15.961 2.658 1 97.12 33 LYS B N 1
ATOM 1154 C CA . LYS B 1 33 ? 11.031 -15.562 1.254 1 97.12 33 LYS B CA 1
ATOM 1155 C C . LYS B 1 33 ? 9.648 -15.109 0.787 1 97.12 33 LYS B C 1
ATOM 1157 O O . LYS B 1 33 ? 8.633 -15.672 1.202 1 97.12 33 LYS B O 1
ATOM 1162 N N . ILE B 1 34 ? 9.742 -14.117 -0.058 1 98.69 34 ILE B N 1
ATOM 1163 C CA . ILE B 1 34 ? 8.5 -13.68 -0.683 1 98.69 34 ILE B CA 1
ATOM 1164 C C . ILE B 1 34 ? 8.266 -14.469 -1.971 1 98.69 34 ILE B C 1
ATOM 1166 O O . ILE B 1 34 ? 9.164 -14.586 -2.807 1 98.69 34 ILE B O 1
ATOM 1170 N N . TYR B 1 35 ? 7.105 -15.023 -2.049 1 98.56 35 TYR B N 1
ATOM 1171 C CA . TYR B 1 35 ? 6.625 -15.719 -3.24 1 98.56 35 TYR B CA 1
ATOM 1172 C C . TYR B 1 35 ? 5.516 -14.93 -3.922 1 98.56 35 TYR B C 1
ATOM 1174 O O . TYR B 1 35 ? 4.984 -13.969 -3.35 1 98.56 35 TYR B O 1
ATOM 1182 N N . PHE B 1 36 ? 5.203 -15.336 -5.082 1 98.69 36 PHE B N 1
ATOM 1183 C CA . PHE B 1 36 ? 4.199 -14.688 -5.918 1 98.69 36 PHE B CA 1
ATOM 1184 C C . PHE B 1 36 ? 3.131 -15.688 -6.352 1 98.69 36 PHE B C 1
ATOM 1186 O O . PHE B 1 36 ? 3.434 -16.672 -7.02 1 98.69 36 PHE B O 1
ATOM 1193 N N . TYR B 1 37 ? 1.951 -15.391 -5.934 1 98.06 37 TYR B N 1
ATOM 1194 C CA . TYR B 1 37 ? 0.885 -16.375 -6.039 1 98.06 37 TYR B CA 1
ATOM 1195 C C . TYR B 1 37 ? -0.243 -15.867 -6.93 1 98.06 37 TYR B C 1
ATOM 1197 O O . TYR B 1 37 ? -0.757 -14.766 -6.727 1 98.06 37 TYR B O 1
ATOM 1205 N N . CYS B 1 38 ? -0.532 -16.578 -7.945 1 97.25 38 CYS B N 1
ATOM 1206 C CA . CYS B 1 38 ? -1.72 -16.344 -8.758 1 97.25 38 CYS B CA 1
ATOM 1207 C C . CYS B 1 38 ? -2.889 -17.188 -8.281 1 97.25 38 CYS B C 1
ATOM 1209 O O . CYS B 1 38 ? -2.906 -18.406 -8.5 1 97.25 38 CYS B O 1
ATOM 1211 N N . ASP B 1 39 ? -3.873 -16.609 -7.754 1 93.06 39 ASP B N 1
ATOM 1212 C CA . ASP B 1 39 ? -4.984 -17.312 -7.105 1 93.06 39 ASP B CA 1
ATOM 1213 C C . ASP B 1 39 ? -5.836 -18.047 -8.125 1 93.06 39 ASP B C 1
ATOM 1215 O O . ASP B 1 39 ? -6.223 -19.203 -7.895 1 93.06 39 ASP B O 1
ATOM 1219 N N . GLU B 1 40 ? -6.074 -17.469 -9.266 1 92.44 40 GLU B N 1
ATOM 1220 C CA . GLU B 1 40 ? -6.977 -18.016 -10.273 1 92.44 40 GLU B CA 1
ATOM 1221 C C . GLU B 1 40 ? -6.473 -19.359 -10.789 1 92.44 40 GLU B C 1
ATOM 1223 O O . GLU B 1 40 ? -7.27 -20.234 -11.156 1 92.44 40 GLU B O 1
ATOM 1228 N N . TYR B 1 41 ? -5.16 -19.562 -10.75 1 93.12 41 TYR B N 1
ATOM 1229 C CA . TYR B 1 41 ? -4.602 -20.766 -11.344 1 93.12 41 TYR B CA 1
ATOM 1230 C C . TYR B 1 41 ? -3.773 -21.547 -10.328 1 93.12 41 TYR B C 1
ATOM 1232 O O . TYR B 1 41 ? -3.145 -22.547 -10.672 1 93.12 41 TYR B O 1
ATOM 1240 N N . SER B 1 42 ? -3.785 -21.047 -9.133 1 93.81 42 SER B N 1
ATOM 1241 C CA . SER B 1 42 ? -3.004 -21.656 -8.062 1 93.81 42 SER B CA 1
ATOM 1242 C C . SER B 1 42 ? -1.551 -21.844 -8.477 1 93.81 42 SER B C 1
ATOM 1244 O O . SER B 1 42 ? -0.986 -22.938 -8.297 1 93.81 42 SER B O 1
ATOM 1246 N N . MET B 1 43 ? -0.984 -20.844 -9.086 1 95.81 43 MET B N 1
ATOM 1247 C CA . MET B 1 43 ? 0.401 -20.859 -9.547 1 95.81 43 MET B CA 1
ATOM 1248 C C . MET B 1 43 ? 1.294 -20.016 -8.648 1 95.81 43 MET B C 1
ATOM 1250 O O . MET B 1 43 ? 0.883 -18.953 -8.18 1 95.81 43 MET B O 1
ATOM 1254 N N . PHE B 1 44 ? 2.555 -20.562 -8.477 1 97.44 44 PHE B N 1
ATOM 1255 C CA . PHE B 1 44 ? 3.541 -19.859 -7.668 1 97.44 44 PHE B CA 1
ATOM 1256 C C . PHE B 1 44 ? 4.793 -19.547 -8.484 1 97.44 44 PHE B C 1
ATOM 1258 O O . PHE B 1 44 ? 5.211 -20.359 -9.32 1 97.44 44 PHE B O 1
ATOM 1265 N N . TRP B 1 45 ? 5.398 -18.422 -8.195 1 98 45 TRP B N 1
ATOM 1266 C CA . TRP B 1 45 ? 6.762 -18.094 -8.594 1 98 45 TRP B CA 1
ATOM 1267 C C . TRP B 1 45 ? 7.602 -17.703 -7.387 1 98 45 TRP B C 1
ATOM 1269 O O . TRP B 1 45 ? 7.078 -17.172 -6.402 1 98 45 TRP B O 1
ATOM 1279 N N . ASP B 1 46 ? 8.883 -17.922 -7.449 1 97.75 46 ASP B N 1
ATOM 1280 C CA . ASP B 1 46 ? 9.75 -17.625 -6.312 1 97.75 46 ASP B CA 1
ATOM 1281 C C . ASP B 1 46 ? 10.648 -16.438 -6.598 1 97.75 46 ASP B C 1
ATOM 1283 O O . ASP B 1 46 ? 11.539 -16.109 -5.805 1 97.75 46 ASP B O 1
ATOM 1287 N N . SER B 1 47 ? 10.461 -15.836 -7.75 1 97.56 47 SER B N 1
ATOM 1288 C CA . SER B 1 47 ? 11.195 -14.641 -8.141 1 97.56 47 SER B CA 1
ATOM 1289 C C . SER B 1 47 ? 10.344 -13.719 -9.008 1 97.56 47 SER B C 1
ATOM 1291 O O . SER B 1 47 ? 9.594 -14.188 -9.867 1 97.56 47 SER B O 1
ATOM 1293 N N . ILE B 1 48 ? 10.562 -12.477 -8.773 1 98 48 ILE B N 1
ATOM 1294 C CA . ILE B 1 48 ? 9.758 -11.477 -9.469 1 98 48 ILE B CA 1
ATOM 1295 C C . ILE B 1 48 ? 10.047 -11.539 -10.969 1 98 48 ILE B C 1
ATOM 1297 O O . ILE B 1 48 ? 9.156 -11.273 -11.781 1 98 48 ILE B O 1
ATOM 1301 N N . ASP B 1 49 ? 11.25 -11.93 -11.352 1 97.12 49 ASP B N 1
ATOM 1302 C CA . ASP B 1 49 ? 11.664 -11.945 -12.75 1 97.12 49 ASP B CA 1
ATOM 1303 C C . ASP B 1 49 ? 11 -13.086 -13.516 1 97.12 49 ASP B C 1
ATOM 1305 O O . ASP B 1 49 ? 10.93 -13.062 -14.75 1 97.12 49 ASP B O 1
ATOM 1309 N N . LYS B 1 50 ? 10.5 -14.07 -12.742 1 97.5 50 LYS B N 1
ATOM 1310 C CA . LYS B 1 50 ? 9.914 -15.258 -13.352 1 97.5 50 LYS B CA 1
ATOM 1311 C C . LYS B 1 50 ? 8.398 -15.133 -13.461 1 97.5 50 LYS B C 1
ATOM 1313 O O . LYS B 1 50 ? 7.75 -15.945 -14.125 1 97.5 50 LYS B O 1
ATOM 1318 N N . VAL B 1 51 ? 7.863 -14.18 -12.844 1 97.75 51 VAL B N 1
ATOM 1319 C CA . VAL B 1 51 ? 6.414 -14.062 -12.695 1 97.75 51 VAL B CA 1
ATOM 1320 C C . VAL B 1 51 ? 5.758 -14.008 -14.07 1 97.75 51 VAL B C 1
ATOM 1322 O O . VAL B 1 51 ? 6.23 -13.297 -14.969 1 97.75 51 VAL B O 1
ATOM 1325 N N . GLY B 1 52 ? 4.699 -14.742 -14.203 1 95 52 GLY B N 1
ATOM 1326 C CA . GLY B 1 52 ? 3.92 -14.727 -15.43 1 95 52 GLY B CA 1
ATOM 1327 C C . GLY B 1 52 ? 4.332 -15.805 -16.422 1 95 52 GLY B C 1
ATOM 1328 O O . GLY B 1 52 ? 3.588 -16.125 -17.344 1 95 52 GLY B O 1
ATOM 1329 N N . ASN B 1 53 ? 5.496 -16.281 -16.266 1 95.25 53 ASN B N 1
ATOM 1330 C CA . ASN B 1 53 ? 5.941 -17.375 -17.125 1 95.25 53 ASN B CA 1
ATOM 1331 C C . ASN B 1 53 ? 5.531 -18.734 -16.547 1 95.25 53 ASN B C 1
ATOM 1333 O O . ASN B 1 53 ? 6.086 -19.172 -15.539 1 95.25 53 ASN B O 1
ATOM 1337 N N . PRO B 1 54 ? 4.684 -19.391 -17.219 1 93.25 54 PRO B N 1
ATOM 1338 C CA . PRO B 1 54 ? 4.195 -20.656 -16.672 1 93.25 54 PRO B CA 1
ATOM 1339 C C . PRO B 1 54 ? 5.281 -21.734 -16.609 1 93.25 54 PRO B C 1
ATOM 1341 O O . PRO B 1 54 ? 5.16 -22.688 -15.844 1 93.25 54 PRO B O 1
ATOM 1344 N N . ASN B 1 55 ? 6.332 -21.562 -17.391 1 95.38 55 ASN B N 1
ATOM 1345 C CA . ASN B 1 55 ? 7.41 -22.547 -17.391 1 95.38 55 ASN B CA 1
ATOM 1346 C C . ASN B 1 55 ? 8.328 -22.375 -16.188 1 95.38 55 ASN B C 1
ATOM 1348 O O . ASN B 1 55 ? 9.141 -23.25 -15.898 1 95.38 55 ASN B O 1
ATOM 1352 N N . ASP B 1 56 ? 8.234 -21.281 -15.594 1 96.38 56 ASP B N 1
ATOM 1353 C CA . ASP B 1 56 ? 9.109 -21 -14.461 1 96.38 56 ASP B CA 1
ATOM 1354 C C . ASP B 1 56 ? 8.344 -21.094 -13.141 1 96.38 56 ASP B C 1
ATOM 1356 O O . ASP B 1 56 ? 8.805 -20.578 -12.117 1 96.38 56 ASP B O 1
ATOM 1360 N N . CYS B 1 57 ? 7.191 -21.656 -13.211 1 95.81 57 CYS B N 1
ATOM 1361 C CA . CYS B 1 57 ? 6.363 -21.797 -12.016 1 95.81 57 CYS B CA 1
ATOM 1362 C C . CYS B 1 57 ? 6.965 -22.812 -11.055 1 95.81 57 CYS B C 1
ATOM 1364 O O . CYS B 1 57 ? 7.648 -23.75 -11.477 1 95.81 57 CYS B O 1
ATOM 1366 N N . CYS B 1 58 ? 6.664 -22.578 -9.781 1 96.38 58 CYS B N 1
ATOM 1367 C CA . CYS B 1 58 ? 7.047 -23.547 -8.758 1 96.38 58 CYS B CA 1
ATOM 1368 C C . CYS B 1 58 ? 6.047 -24.688 -8.68 1 96.38 58 CYS B C 1
ATOM 1370 O O . CYS B 1 58 ? 4.863 -24.5 -8.977 1 96.38 58 CYS B O 1
ATOM 1372 N N . ASN B 1 59 ? 6.5 -25.734 -8.344 1 92.56 59 ASN B N 1
ATOM 1373 C CA . ASN B 1 59 ? 5.66 -26.906 -8.102 1 92.56 59 ASN B CA 1
ATOM 1374 C C . ASN B 1 59 ? 5.602 -27.25 -6.613 1 92.56 59 ASN B C 1
ATOM 1376 O O . ASN B 1 59 ? 6.352 -28.109 -6.141 1 92.56 59 ASN B O 1
ATOM 1380 N N . PHE B 1 60 ? 4.695 -26.5 -5.949 1 89.62 60 PHE B N 1
ATOM 1381 C CA . PHE B 1 60 ? 4.578 -26.672 -4.508 1 89.62 60 PHE B CA 1
ATOM 1382 C C . PHE B 1 60 ? 3.379 -27.547 -4.164 1 89.62 60 PHE B C 1
ATOM 1384 O O . PHE B 1 60 ? 2.357 -27.516 -4.855 1 89.62 60 PHE B O 1
ATOM 1391 N N . SER B 1 61 ? 3.488 -28.438 -3.287 1 90.19 61 SER B N 1
ATOM 1392 C CA . SER B 1 61 ? 2.4 -29.078 -2.559 1 90.19 61 SER B CA 1
ATOM 1393 C C . SER B 1 61 ? 2.344 -28.594 -1.112 1 90.19 61 SER B C 1
ATOM 1395 O O . SER B 1 61 ? 2.994 -29.172 -0.237 1 90.19 61 SER B O 1
ATOM 1397 N N . LEU B 1 62 ? 1.505 -27.562 -0.883 1 92.81 62 LEU B N 1
ATOM 1398 C CA . LEU B 1 62 ? 1.512 -26.906 0.415 1 92.81 62 LEU B CA 1
ATOM 1399 C C . LEU B 1 62 ? 0.572 -27.594 1.391 1 92.81 62 LEU B C 1
ATOM 1401 O O . LEU B 1 62 ? -0.518 -28.031 1.008 1 92.81 62 LEU B O 1
ATOM 1405 N N . LYS B 1 63 ? 1.054 -27.703 2.582 1 92.25 63 LYS B N 1
ATOM 1406 C CA . LYS B 1 63 ? 0.252 -28.281 3.654 1 92.25 63 LYS B CA 1
ATOM 1407 C C . LYS B 1 63 ? -0.493 -27.203 4.434 1 92.25 63 LYS B C 1
ATOM 1409 O O . LYS B 1 63 ? -1.472 -27.5 5.125 1 92.25 63 LYS B O 1
ATOM 1414 N N . SER B 1 64 ? 0.086 -25.984 4.367 1 90.19 64 SER B N 1
ATOM 1415 C CA . SER B 1 64 ? -0.506 -24.859 5.082 1 90.19 64 SER B CA 1
ATOM 1416 C C . SER B 1 64 ? -0.871 -23.734 4.129 1 90.19 64 SER B C 1
ATOM 1418 O O . SER B 1 64 ? -0.513 -23.766 2.949 1 90.19 64 SER B O 1
ATOM 1420 N N . SER B 1 65 ? -1.641 -22.781 4.68 1 93 65 SER B N 1
ATOM 1421 C CA . SER B 1 65 ? -2.064 -21.625 3.881 1 93 65 SER B CA 1
ATOM 1422 C C . SER B 1 65 ? -0.933 -20.625 3.717 1 93 65 SER B C 1
ATOM 1424 O O . SER B 1 65 ? -0.056 -20.516 4.578 1 93 65 SER B O 1
ATOM 1426 N N . ILE B 1 66 ? -0.927 -19.984 2.652 1 96.75 66 ILE B N 1
ATOM 1427 C CA . ILE B 1 66 ? -0.017 -18.859 2.457 1 96.75 66 ILE B CA 1
ATOM 1428 C C . ILE B 1 66 ? -0.498 -17.672 3.27 1 96.75 66 ILE B C 1
ATOM 1430 O O . ILE B 1 66 ? -1.67 -17.594 3.646 1 96.75 66 ILE B O 1
ATOM 1434 N N . VAL B 1 67 ? 0.402 -16.75 3.582 1 97.5 67 VAL B N 1
ATOM 1435 C CA . VAL B 1 67 ? 0.049 -15.516 4.262 1 97.5 67 VAL B CA 1
ATOM 1436 C C . VAL B 1 67 ? 0.543 -14.32 3.449 1 97.5 67 VAL B C 1
ATOM 1438 O O . VAL B 1 67 ? 1.536 -14.422 2.725 1 97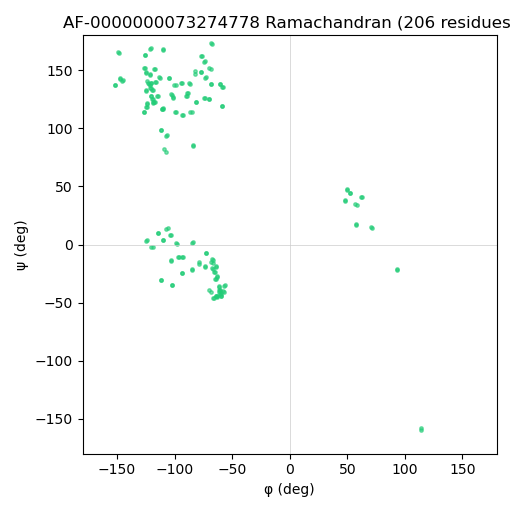.5 67 VAL B O 1
ATOM 1441 N N . PRO B 1 68 ? -0.179 -13.219 3.504 1 98.5 68 PRO B N 1
ATOM 1442 C CA . PRO B 1 68 ? 0.294 -12.039 2.781 1 98.5 68 PRO B CA 1
ATOM 1443 C C . PRO B 1 68 ? 1.665 -11.562 3.258 1 98.5 68 PRO B C 1
ATOM 1445 O O . PRO B 1 68 ? 1.952 -11.602 4.457 1 98.5 68 PRO B O 1
ATOM 1448 N N . ALA B 1 69 ? 2.541 -11.188 2.338 1 98.69 69 ALA B N 1
ATOM 1449 C CA . ALA B 1 69 ? 3.73 -10.43 2.721 1 98.69 69 ALA B CA 1
ATOM 1450 C C . ALA B 1 69 ? 3.361 -9.031 3.197 1 98.69 69 ALA B C 1
ATOM 1452 O O . ALA B 1 69 ? 2.506 -8.367 2.602 1 98.69 69 ALA B O 1
ATOM 1453 N N . THR B 1 70 ? 3.969 -8.562 4.23 1 98.12 70 THR B N 1
ATOM 1454 C CA . THR B 1 70 ? 3.709 -7.203 4.703 1 98.12 70 THR B CA 1
ATOM 1455 C C . THR B 1 70 ? 4.418 -6.18 3.822 1 98.12 70 THR B C 1
ATOM 1457 O O . THR B 1 70 ? 5.34 -6.523 3.082 1 98.12 70 THR B O 1
ATOM 1460 N N . LEU B 1 71 ? 3.945 -5.023 3.971 1 98.38 71 LEU B N 1
ATOM 1461 C CA . LEU B 1 71 ? 4.562 -3.943 3.207 1 98.38 71 LEU B CA 1
ATOM 1462 C C . LEU B 1 71 ? 6.031 -3.785 3.58 1 98.38 71 LEU B C 1
ATOM 1464 O O . LEU B 1 71 ? 6.875 -3.553 2.713 1 98.38 71 LEU B O 1
ATOM 1468 N N . LEU B 1 72 ? 6.371 -3.889 4.824 1 97.69 72 LEU B N 1
ATOM 1469 C CA . LEU B 1 72 ? 7.75 -3.775 5.285 1 97.69 72 LEU B CA 1
ATOM 1470 C C . LEU B 1 72 ? 8.609 -4.891 4.699 1 97.69 72 LEU B C 1
ATOM 1472 O O . LEU B 1 72 ? 9.734 -4.641 4.254 1 97.69 72 LEU B O 1
ATOM 1476 N N . GLU B 1 73 ? 8.125 -6.105 4.703 1 98.06 73 GLU B N 1
ATOM 1477 C CA . GLU B 1 73 ? 8.852 -7.223 4.105 1 98.06 73 GLU B CA 1
ATOM 1478 C C . GLU B 1 73 ? 9.094 -6.992 2.617 1 98.06 73 GLU B C 1
ATOM 1480 O O . GLU B 1 73 ? 10.188 -7.266 2.111 1 98.06 73 GLU B O 1
ATOM 1485 N N . ILE B 1 74 ? 8.086 -6.504 1.954 1 98.62 74 ILE B N 1
ATOM 1486 C CA . ILE B 1 74 ? 8.188 -6.23 0.525 1 98.62 74 ILE B CA 1
ATOM 1487 C C . ILE B 1 74 ? 9.234 -5.145 0.282 1 98.62 74 ILE B C 1
ATOM 1489 O O . ILE B 1 74 ? 10.062 -5.262 -0.624 1 98.62 74 ILE B O 1
ATOM 1493 N N . SER B 1 75 ? 9.172 -4.129 1.106 1 98.31 75 SER B N 1
ATOM 1494 C CA . SER B 1 75 ? 10.148 -3.053 1.024 1 98.31 75 SER B CA 1
ATOM 1495 C C . SER B 1 75 ? 11.562 -3.576 1.243 1 98.31 75 SER B C 1
ATOM 1497 O O . SER B 1 75 ? 12.477 -3.244 0.488 1 98.31 75 SER B O 1
ATOM 1499 N N . ASN B 1 76 ? 11.742 -4.402 2.201 1 97.12 76 ASN B N 1
ATOM 1500 C CA . ASN B 1 76 ? 13.047 -4.957 2.543 1 97.12 76 ASN B CA 1
ATOM 1501 C C . ASN B 1 76 ? 13.602 -5.824 1.416 1 97.12 76 ASN B C 1
ATOM 1503 O O . ASN B 1 76 ? 14.797 -6.121 1.383 1 97.12 76 ASN B O 1
ATOM 1507 N N . ASN B 1 77 ? 12.781 -6.262 0.529 1 97.75 77 ASN B N 1
ATOM 1508 C CA . ASN B 1 77 ? 13.203 -7.098 -0.59 1 97.75 77 ASN B CA 1
ATOM 1509 C C . ASN B 1 77 ? 13.266 -6.305 -1.891 1 97.75 77 ASN B C 1
ATOM 1511 O O . ASN B 1 77 ? 13.375 -6.883 -2.973 1 97.75 77 ASN B O 1
ATOM 1515 N N . ASP B 1 78 ? 13.109 -4.953 -1.801 1 97.19 78 ASP B N 1
ATOM 1516 C CA . ASP B 1 78 ? 13.219 -4.039 -2.932 1 97.19 78 ASP B CA 1
ATOM 1517 C C . ASP B 1 78 ? 12.156 -4.34 -3.986 1 97.19 78 ASP B C 1
ATOM 1519 O O . ASP B 1 78 ? 12.445 -4.336 -5.184 1 97.19 78 ASP B O 1
ATOM 1523 N N . LEU B 1 79 ? 10.945 -4.637 -3.482 1 98.44 79 LEU B N 1
ATOM 1524 C CA . LEU B 1 79 ? 9.906 -5.059 -4.41 1 98.44 79 LEU B CA 1
ATOM 1525 C C . LEU B 1 79 ? 8.773 -4.035 -4.465 1 98.44 79 LEU B C 1
ATOM 1527 O O . LEU B 1 79 ? 7.75 -4.27 -5.109 1 98.44 79 LEU B O 1
ATOM 1531 N N . ILE B 1 80 ? 8.922 -2.875 -3.879 1 98.69 80 ILE B N 1
ATOM 1532 C CA . ILE B 1 80 ? 7.879 -1.868 -3.734 1 98.69 80 ILE B CA 1
ATOM 1533 C C . ILE B 1 80 ? 7.395 -1.42 -5.113 1 98.69 80 ILE B C 1
ATOM 1535 O O . ILE B 1 80 ? 6.195 -1.235 -5.328 1 98.69 80 ILE B O 1
ATOM 1539 N N . SER B 1 81 ? 8.297 -1.279 -6.027 1 98 81 SER B N 1
ATOM 1540 C CA . SER B 1 81 ? 7.988 -0.71 -7.336 1 98 81 SER B CA 1
ATOM 1541 C C . SER B 1 81 ? 7.055 -1.621 -8.125 1 98 81 SER B C 1
ATOM 1543 O O . SER B 1 81 ? 6.469 -1.198 -9.125 1 98 81 SER B O 1
ATOM 1545 N N . TYR B 1 82 ? 6.875 -2.854 -7.688 1 98.44 82 TYR B N 1
ATOM 1546 C CA . TYR B 1 82 ? 6.086 -3.818 -8.445 1 98.44 82 TYR B CA 1
ATOM 1547 C C . TYR B 1 82 ? 4.633 -3.816 -7.977 1 98.44 82 TYR B C 1
ATOM 1549 O O . TYR B 1 82 ? 3.762 -4.391 -8.633 1 98.44 82 TYR B O 1
ATOM 1557 N N . ILE B 1 83 ? 4.352 -3.182 -6.898 1 98.75 83 ILE B N 1
ATOM 1558 C CA . ILE B 1 83 ? 2.998 -3.217 -6.355 1 98.75 83 ILE B CA 1
ATOM 1559 C C . ILE B 1 83 ? 2.076 -2.348 -7.207 1 98.75 83 ILE B C 1
ATOM 1561 O O . ILE B 1 83 ? 2.316 -1.149 -7.367 1 98.75 83 ILE B O 1
ATOM 1565 N N . ASP B 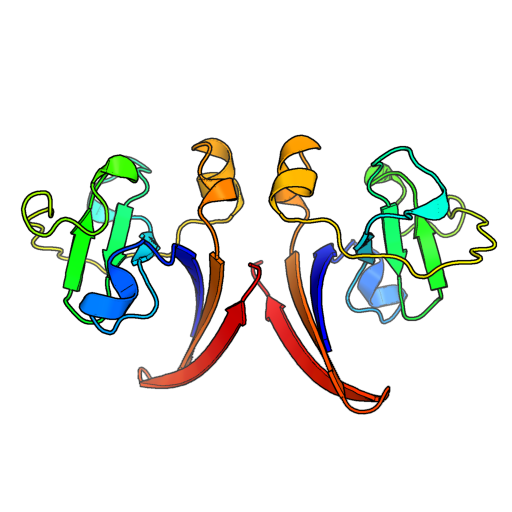1 84 ? 0.948 -2.916 -7.695 1 98.5 84 ASP B N 1
ATOM 1566 C CA . ASP B 1 84 ? -0.03 -2.195 -8.508 1 98.5 84 ASP B CA 1
ATOM 1567 C C . ASP B 1 84 ? -1.341 -2.006 -7.746 1 98.5 84 ASP B C 1
ATOM 1569 O O . ASP B 1 84 ? -2.072 -1.043 -7.988 1 98.5 84 ASP B O 1
ATOM 1573 N N . THR B 1 85 ? -1.62 -2.943 -6.891 1 98.44 85 THR B N 1
ATOM 1574 C CA . THR B 1 85 ? -2.941 -2.998 -6.273 1 98.44 85 THR B CA 1
ATOM 1575 C C . THR B 1 85 ? -2.848 -3.5 -4.836 1 98.44 85 THR B C 1
ATOM 1577 O O . THR B 1 85 ? -1.985 -4.32 -4.516 1 98.44 85 THR B O 1
ATOM 1580 N N . VAL B 1 86 ? -3.584 -2.975 -3.967 1 98.75 86 VAL B N 1
ATOM 1581 C CA . VAL B 1 86 ? -3.836 -3.527 -2.641 1 98.75 86 VAL B CA 1
ATOM 1582 C C . VAL B 1 86 ? -5.195 -4.223 -2.619 1 98.75 86 VAL B C 1
ATOM 1584 O O . VAL B 1 86 ? -6.199 -3.652 -3.051 1 98.75 86 VAL B O 1
ATOM 1587 N N . LYS B 1 87 ? -5.188 -5.418 -2.207 1 98.25 87 LYS B N 1
ATOM 1588 C CA . LYS B 1 87 ? -6.375 -6.266 -2.199 1 98.25 87 LYS B CA 1
ATOM 1589 C C . LYS B 1 87 ? -6.703 -6.738 -0.785 1 98.25 87 LYS B C 1
ATOM 1591 O O . LYS B 1 87 ? -5.836 -7.266 -0.087 1 98.25 87 LYS B O 1
ATOM 1596 N N . GLU B 1 88 ? -7.961 -6.551 -0.3 1 98.38 88 GLU B N 1
ATOM 1597 C CA . GLU B 1 88 ? -8.414 -7 1.014 1 98.38 88 GLU B CA 1
ATOM 1598 C C . GLU B 1 88 ? -9.484 -8.078 0.89 1 98.38 88 GLU B C 1
ATOM 1600 O O . GLU B 1 88 ? -10.461 -7.91 0.164 1 98.38 88 GLU B O 1
ATOM 1605 N N . TYR B 1 89 ? -9.234 -9.125 1.564 1 96.94 89 TYR B N 1
ATOM 1606 C CA . TYR B 1 89 ? -10.227 -10.18 1.747 1 96.94 89 TYR B CA 1
ATOM 1607 C C . TYR B 1 89 ? -10.852 -10.109 3.137 1 96.94 89 TYR B C 1
ATOM 1609 O O . TYR B 1 89 ? -10.141 -10.07 4.141 1 96.94 89 TYR B O 1
ATOM 1617 N N . VAL B 1 90 ? -12.102 -10.125 3.154 1 96.94 90 VAL B N 1
ATOM 1618 C CA . VAL B 1 90 ? -12.82 -10.289 4.414 1 96.94 90 VAL B CA 1
ATOM 1619 C C . VAL B 1 90 ? -13.508 -11.648 4.441 1 96.94 90 VAL B C 1
ATOM 1621 O O . VAL B 1 90 ? -14.359 -11.938 3.6 1 96.94 90 VAL B O 1
ATOM 1624 N N . ILE B 1 91 ? -13.078 -12.414 5.34 1 95.06 91 ILE B N 1
ATOM 1625 C CA . ILE B 1 91 ? -13.602 -13.766 5.477 1 95.06 91 ILE B CA 1
ATOM 1626 C C . ILE B 1 91 ? -14.445 -13.867 6.746 1 95.06 91 ILE B C 1
ATOM 1628 O O . ILE B 1 91 ? -13.961 -13.594 7.844 1 95.06 91 ILE B O 1
ATOM 1632 N N . GLU B 1 92 ? -15.68 -14.148 6.578 1 95 92 GLU B N 1
ATOM 1633 C CA . GLU B 1 92 ? -16.625 -14.375 7.664 1 95 92 GLU B CA 1
ATOM 1634 C C . GLU B 1 92 ? -17.25 -15.766 7.57 1 95 92 GLU B C 1
ATOM 1636 O O . GLU B 1 92 ? -17.734 -16.156 6.508 1 95 92 GLU B O 1
ATOM 1641 N N . ASN B 1 93 ? -17.312 -16.453 8.664 1 94.69 93 ASN B N 1
ATOM 1642 C CA . ASN B 1 93 ? -17.844 -17.797 8.703 1 94.69 93 ASN B CA 1
ATOM 1643 C C . ASN B 1 93 ? -17.25 -18.672 7.602 1 94.69 93 ASN B C 1
ATOM 1645 O O . ASN B 1 93 ? -17.984 -19.344 6.871 1 94.69 93 ASN B O 1
ATOM 1649 N N . ASN B 1 94 ? -16 -18.5 7.34 1 89.69 94 ASN B N 1
ATOM 1650 C CA . ASN B 1 94 ? -15.195 -19.297 6.418 1 89.69 94 ASN B CA 1
ATOM 1651 C C . ASN B 1 94 ? -15.594 -19.047 4.965 1 89.69 94 ASN B C 1
ATOM 1653 O O . ASN B 1 94 ? -15.344 -19.875 4.098 1 89.69 94 ASN B O 1
ATOM 1657 N N . LYS B 1 95 ? -16.25 -18.094 4.855 1 94.81 95 LYS B N 1
ATOM 1658 C CA . LYS B 1 95 ? -16.625 -17.703 3.506 1 94.81 95 LYS B CA 1
ATOM 1659 C C . LYS B 1 95 ? -16.203 -16.266 3.207 1 94.81 95 LYS B C 1
ATOM 1661 O O . LYS B 1 95 ? -16.203 -15.414 4.098 1 94.81 95 LYS B O 1
ATOM 1666 N N . LEU B 1 96 ? -15.758 -16.109 2.016 1 93.5 96 LEU B N 1
ATOM 1667 C CA . LEU B 1 96 ? -15.438 -14.758 1.565 1 93.5 96 LEU B CA 1
ATOM 1668 C C . LEU B 1 96 ? -16.672 -13.859 1.648 1 93.5 96 LEU B C 1
ATOM 1670 O O . LEU B 1 96 ? -17.688 -14.117 1 1 93.5 96 LEU B O 1
ATOM 1674 N N . SER B 1 97 ? -16.562 -12.867 2.416 1 96.81 97 SER B N 1
ATOM 1675 C CA . SER B 1 97 ? -17.688 -11.961 2.631 1 96.81 97 SER B CA 1
ATOM 1676 C C . SER B 1 97 ? -17.516 -10.672 1.829 1 96.81 97 SER B C 1
ATOM 1678 O O . SER B 1 97 ? -18.5 -10.062 1.411 1 96.81 97 SER B O 1
ATOM 1680 N N . LYS B 1 98 ? -16.375 -10.25 1.703 1 96.5 98 LYS B N 1
ATOM 1681 C CA . LYS B 1 98 ? -16.109 -8.984 1.014 1 96.5 98 LYS B CA 1
ATOM 1682 C C . LYS B 1 98 ? -14.719 -8.984 0.379 1 96.5 98 LYS B C 1
ATOM 1684 O O . LYS B 1 98 ? -13.766 -9.508 0.958 1 96.5 98 LYS B O 1
ATOM 1689 N N . LEU B 1 99 ? -14.625 -8.484 -0.833 1 96.5 99 LEU B N 1
ATOM 1690 C CA . LEU B 1 99 ? -13.375 -8.266 -1.554 1 96.5 99 LEU B CA 1
ATOM 1691 C C . LEU B 1 99 ? -13.25 -6.805 -1.98 1 96.5 99 LEU B C 1
ATOM 1693 O O . LEU B 1 99 ? -14.148 -6.262 -2.627 1 96.5 99 LEU B O 1
ATOM 1697 N N . THR B 1 100 ? -12.211 -6.152 -1.542 1 97.5 100 THR B N 1
ATOM 1698 C CA . THR B 1 100 ? -11.977 -4.75 -1.859 1 97.5 100 THR B CA 1
ATOM 1699 C C . THR B 1 100 ? -10.641 -4.566 -2.562 1 97.5 100 THR B C 1
ATOM 1701 O O . THR B 1 100 ? -9.641 -5.184 -2.176 1 97.5 100 THR B O 1
ATOM 1704 N N . TYR B 1 101 ? -10.617 -3.738 -3.596 1 97.5 101 TYR B N 1
ATOM 1705 C CA . TYR B 1 101 ? -9.406 -3.408 -4.344 1 97.5 101 TYR B CA 1
ATOM 1706 C C . TYR B 1 101 ? -9.133 -1.909 -4.293 1 97.5 101 TYR B C 1
ATOM 1708 O O . TYR B 1 101 ? -10.055 -1.098 -4.414 1 97.5 101 TYR B O 1
ATOM 1716 N N . ILE B 1 102 ? -7.879 -1.547 -4.129 1 98.38 102 ILE B N 1
ATOM 1717 C CA . ILE B 1 102 ? -7.395 -0.198 -4.406 1 98.38 102 ILE B CA 1
ATOM 1718 C C . ILE B 1 102 ? -6.199 -0.262 -5.355 1 98.38 102 ILE B C 1
ATOM 1720 O O . ILE B 1 102 ? -5.145 -0.792 -4.996 1 98.38 102 ILE B O 1
ATOM 1724 N N . HIS B 1 103 ? -6.375 0.247 -6.539 1 97.81 103 HIS B N 1
ATOM 1725 C CA . HIS B 1 103 ? -5.293 0.32 -7.516 1 97.81 103 HIS B CA 1
ATOM 1726 C C . HIS B 1 103 ? -4.395 1.527 -7.254 1 97.81 103 HIS B C 1
ATOM 1728 O O . HIS B 1 103 ? -4.867 2.666 -7.258 1 97.81 103 HIS B O 1
ATOM 1734 N N . ILE B 1 104 ? -3.105 1.235 -7.066 1 97.25 104 ILE B N 1
ATOM 1735 C CA . ILE B 1 104 ? -2.256 2.344 -6.645 1 97.25 104 ILE B CA 1
ATOM 1736 C C . ILE B 1 104 ? -1.436 2.846 -7.832 1 97.25 104 ILE B C 1
ATOM 1738 O O . ILE B 1 104 ? -0.818 3.91 -7.766 1 97.25 104 ILE B O 1
ATOM 1742 N N . LYS B 1 105 ? -1.426 2.01 -8.875 1 91.38 105 LYS B N 1
ATOM 1743 C CA . LYS B 1 105 ? -0.885 2.451 -10.164 1 91.38 105 LYS B CA 1
ATOM 1744 C C . LYS B 1 105 ? -1.971 2.486 -11.234 1 91.38 105 LYS B C 1
ATOM 1746 O O . LYS B 1 105 ? -2.953 1.745 -11.148 1 91.38 105 LYS B O 1
#

Foldseek 3Di:
DKAKWFFFCDPCCVVVVFPHWTWWDQVVVVPLQTWTATPVVRWIARDPVCGNPPVRTDDDDHPDDIGHDDPVSCVVVVNNVRGFKMWMFDADPNHTDDIDIDGPD/DKAKWFFFCDPCCVVVVFPHWTWWDQVVVVPLQTWTATPVVRWIARDPVCGNPPVRTDDDDHPDDIGHDDPVSCVVVVNNVRGFKMWMFDADPNHTDDIDIDGPD

Sequence (210 aa):
MRLVYFVYQDKNAYERQSDGVEFCKIPEFHNDKIYFYCDEYSMFWDSIDKVGNPNDCCNFSLKSSIVPATLLEISNNDLISYIDTVKEYVIENNKLSKLTYIHIKMRLVYFVYQDKNAYERQSDGVEFCKIPEFHNDKIYFYCDEYSMFWDSIDKVGNPNDCCNFSLKSSIVPATLLEISNNDLISYIDTVKEYVIENNKLSKLTYIHIK

Solvent-accessible surface area (backbone atoms only — not comparable to full-atom values): 12122 Å² total; per-residue (Å²): 92,79,46,57,30,40,19,28,59,49,94,43,17,68,83,67,73,43,88,26,26,31,38,20,28,52,66,91,69,76,68,88,50,64,31,34,36,26,75,92,73,73,41,35,21,75,44,83,90,40,55,75,40,78,88,55,45,54,88,79,86,76,91,66,74,69,41,58,42,49,70,57,60,37,47,76,65,73,44,54,84,52,54,29,30,42,37,37,42,31,35,50,95,90,31,84,69,47,80,48,79,47,69,74,101,92,79,47,56,30,39,20,30,59,49,93,41,17,68,84,67,72,43,89,27,27,31,37,20,27,51,66,91,70,75,69,89,51,65,30,35,35,26,74,91,73,73,40,35,20,75,43,82,90,38,57,77,40,79,88,54,45,53,90,79,85,75,90,67,73,70,41,57,42,49,70,56,60,37,47,77,67,73,44,55,84,52,53,27,31,42,36,37,41,30,35,51,95,90,30,84,70,45,80,48,79,46,68,74,101

Radius of gyration: 18.7 Å; Cα contacts (8 Å, |Δi|>4): 433; chains: 2; bounding box: 32×58×41 Å

pLDDT: mean 96.18, std 2.47, range [89.62, 98.88]

Nearest PDB structures (foldseek):
  2p1j-assembly1_A  TM=5.814E-01  e=3.912E+00  Thermotoga maritima MSB8
  2qtd-assembly1_A  TM=6.922E-01  e=7.343E+00  Methanocaldococcus jannaschii DSM 2661
  8u62-assembly1_B  TM=4.224E-01  e=8.718E+00  Pseudomonas syringae pv. tomato str. DC3000
  2vea-assembly1_A-2  TM=3.813E-01  e=7.343E+00  Synechocystis sp. PCC 6803
  2p1j-assembly1_A  TM=5.814E-01  e=3.912E+00  Thermotoga maritima MSB8